Protein AF-A0A965UU44-F1 (afdb_monomer)

Radius of gyration: 15.65 Å; Cα contacts (8 Å, |Δi|>4): 275; chains: 1; bounding box: 37×33×37 Å

Secondary structure (DSSP, 8-state):
---SEE---S-HHHHHHHHHHHHHHHHTT----SEEEEEE--TT-SEEE-GGGTT-EEEEEE-SSS-THHHHTHHHHHHHHHHTTS-S-S-HHHHHHHHHHHHHHHHHHHHHHHS-GGGS-HHHHHHHHHHHHHH-SGGGS-HHHHHHHHHHHHHTT----HHHHHHHHHTT------

Solvent-accessible surface area (backbone atoms only — not comparable to full-atom values): 9580 Å² total; per-residue (Å²): 135,78,67,75,40,79,45,72,66,92,49,64,71,53,39,52,51,53,50,49,42,48,50,52,33,41,76,66,65,73,46,68,59,47,26,41,31,70,26,76,71,51,90,92,48,69,56,45,52,34,66,95,56,74,27,34,29,41,28,37,46,35,66,97,60,99,66,64,60,61,61,79,28,39,68,60,50,28,52,50,34,34,72,70,38,36,30,44,41,68,43,61,65,41,25,37,48,31,46,22,50,24,46,66,69,47,36,74,67,42,48,60,42,34,61,37,48,85,61,42,62,66,71,60,30,54,53,48,42,58,47,19,55,75,58,9,54,50,16,45,75,21,52,54,41,28,37,11,34,50,46,19,13,43,72,71,67,50,82,77,58,70,69,52,52,51,50,32,53,75,70,53,39,61,88,83,78,133

Sequence (178 aa):
MGVKYVDLPNKIETAEAIKQEVIDLEKKGYGIPERIQRGVRMRGAMAWVNRGSNYQTISLNHRKGGRWNQITELEKICNLQVKSGFWSSRNVVAHEHGHSLHARAIGVQGFVKYRYWANLPTDQANRIKALASKVSGYAKEDPLEFVAETFAGHLDGKRYSKEIYDAYDELQGPKLKF

Mean predicted aligned error: 5.26 Å

Foldseek 3Di:
DDQQEEADDPDPVLVVLLVVLQVLCVVLPVHGQNEEHADEADDPDQWAFDVVVLRRYIHGHDYPDDPRVVSVCLVVVLVVQVVVQQALHSRSRQLSSQLSQLCNQCDPVLCVCFVALVSDDPVLSVQLLVQLVVLGNQSNGTRSSLLSRVRRNVSVVDDGDPSSVVNNVVSVTDDDGD

Structure (mmCIF, N/CA/C/O backbone):
data_AF-A0A965UU44-F1
#
_entry.id   AF-A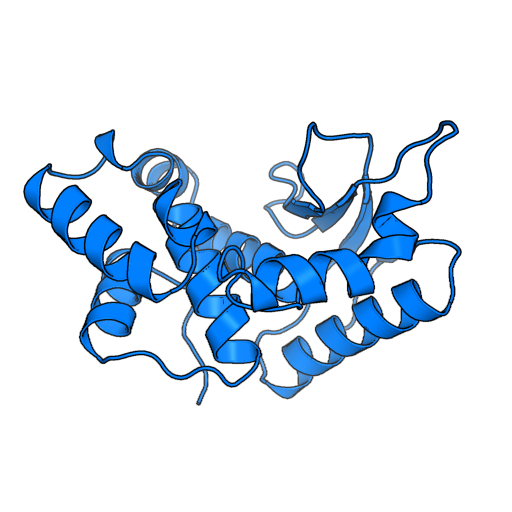0A965UU44-F1
#
loop_
_atom_site.group_PDB
_atom_site.id
_atom_site.type_symbol
_atom_site.label_atom_id
_atom_site.label_alt_id
_atom_site.label_comp_id
_atom_site.label_asym_id
_atom_site.label_entity_id
_atom_site.label_seq_id
_atom_site.pdbx_PDB_ins_code
_atom_site.Cartn_x
_atom_site.Cartn_y
_atom_site.Cartn_z
_atom_site.occupancy
_atom_site.B_iso_or_equiv
_atom_site.auth_seq_id
_atom_site.auth_comp_id
_atom_site.auth_asym_id
_atom_site.auth_atom_id
_atom_site.pdbx_PDB_model_num
ATOM 1 N N . MET A 1 1 ? -0.920 -18.858 -11.915 1.00 49.06 1 MET A N 1
ATOM 2 C CA . MET A 1 1 ? -0.902 -17.836 -12.986 1.00 49.06 1 MET A CA 1
ATOM 3 C C . MET A 1 1 ? 0.258 -16.909 -12.673 1.00 49.06 1 MET A C 1
ATOM 5 O O . MET A 1 1 ? 0.248 -16.344 -11.592 1.00 49.06 1 MET A O 1
ATOM 9 N N . GLY A 1 2 ? 1.272 -16.854 -13.542 1.00 61.75 2 GLY A N 1
ATOM 10 C CA . GLY A 1 2 ? 2.491 -16.054 -13.349 1.00 61.75 2 GLY A CA 1
ATOM 11 C C . GLY A 1 2 ? 2.320 -14.586 -13.765 1.00 61.75 2 GLY A C 1
ATOM 12 O O . GLY A 1 2 ? 1.303 -14.231 -14.368 1.00 61.75 2 GLY A O 1
ATOM 13 N N . VAL A 1 3 ? 3.321 -13.741 -13.484 1.00 66.25 3 VAL A N 1
ATOM 14 C CA . VAL A 1 3 ? 3.375 -12.373 -14.028 1.00 66.25 3 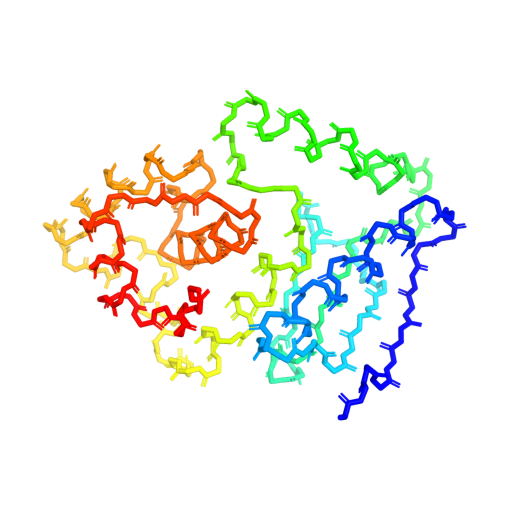VAL A CA 1
ATOM 15 C C . VAL A 1 3 ? 3.406 -12.465 -15.556 1.00 66.25 3 VAL A C 1
ATOM 17 O O . VAL A 1 3 ? 4.252 -13.158 -16.119 1.00 66.25 3 VAL A O 1
ATOM 20 N N . LYS A 1 4 ? 2.483 -11.782 -16.242 1.00 76.25 4 LYS A N 1
ATOM 21 C CA . LYS A 1 4 ? 2.357 -11.852 -17.709 1.00 76.25 4 LYS A CA 1
ATOM 22 C C . LYS A 1 4 ? 3.406 -11.002 -18.423 1.00 76.25 4 LYS A C 1
ATOM 24 O O . LYS A 1 4 ? 3.719 -11.263 -19.579 1.00 76.25 4 LYS A O 1
ATOM 29 N N . TYR A 1 5 ? 3.905 -9.953 -17.769 1.00 78.12 5 TYR A N 1
ATOM 30 C CA . TYR A 1 5 ? 4.919 -9.064 -18.328 1.00 78.12 5 TYR A CA 1
ATOM 31 C C . TYR A 1 5 ? 5.757 -8.409 -17.234 1.00 78.12 5 TYR A C 1
ATOM 33 O O . TYR A 1 5 ? 5.220 -7.866 -16.265 1.00 78.12 5 TYR A O 1
ATOM 41 N N . VAL A 1 6 ? 7.070 -8.422 -17.437 1.00 76.81 6 VAL A N 1
ATOM 42 C CA . VAL A 1 6 ? 8.059 -7.868 -16.519 1.00 76.81 6 VAL A CA 1
ATOM 43 C C . VAL A 1 6 ? 9.055 -7.041 -17.326 1.00 76.81 6 VAL A C 1
ATOM 45 O O . VAL A 1 6 ? 9.776 -7.574 -18.162 1.00 76.81 6 VAL A O 1
ATOM 48 N N . ASP A 1 7 ? 9.092 -5.739 -17.065 1.00 79.25 7 ASP A N 1
ATOM 49 C CA . ASP A 1 7 ? 10.103 -4.819 -17.586 1.00 79.25 7 ASP A CA 1
ATOM 50 C C . ASP A 1 7 ? 10.791 -4.126 -16.407 1.00 79.25 7 ASP A C 1
ATOM 52 O O . ASP A 1 7 ? 10.241 -3.199 -15.805 1.00 79.25 7 ASP A O 1
ATOM 56 N N . LEU A 1 8 ? 11.964 -4.646 -16.035 1.00 73.38 8 LEU A N 1
ATOM 57 C CA . LEU A 1 8 ? 12.700 -4.262 -14.829 1.00 73.38 8 LEU A CA 1
ATOM 58 C C . LEU A 1 8 ? 13.811 -3.243 -15.111 1.00 73.38 8 LEU A C 1
ATOM 60 O O . LEU A 1 8 ? 14.250 -3.067 -16.251 1.00 73.38 8 LEU A O 1
ATOM 64 N N . PRO A 1 9 ? 14.296 -2.559 -14.062 1.00 70.38 9 PRO A N 1
ATOM 65 C CA . PRO A 1 9 ? 15.518 -1.772 -14.132 1.00 70.38 9 PRO A CA 1
ATOM 66 C C . PRO A 1 9 ? 16.728 -2.608 -14.589 1.00 70.38 9 PRO A C 1
ATOM 68 O O . PRO A 1 9 ? 16.852 -3.772 -14.230 1.00 70.38 9 PRO A O 1
ATOM 71 N N . ASN A 1 10 ? 17.672 -1.991 -15.309 1.00 72.31 10 ASN A N 1
ATOM 72 C CA . ASN A 1 10 ? 18.872 -2.667 -15.829 1.00 72.31 10 ASN A CA 1
ATOM 73 C C . ASN A 1 10 ? 19.876 -3.095 -14.737 1.00 72.31 10 ASN A C 1
ATOM 75 O O . ASN A 1 10 ? 20.816 -3.829 -15.027 1.00 72.31 10 ASN A O 1
ATOM 79 N N . LYS A 1 11 ? 19.728 -2.599 -13.502 1.00 75.00 11 LYS A N 1
ATOM 80 C CA . LYS A 1 11 ? 20.609 -2.940 -12.381 1.00 75.00 11 LYS A CA 1
ATOM 81 C C . LYS A 1 11 ? 20.152 -4.259 -11.753 1.00 75.00 11 LYS A C 1
ATOM 83 O O . LYS A 1 11 ? 19.023 -4.340 -11.270 1.00 75.00 11 LYS A O 1
ATOM 88 N N . ILE A 1 12 ? 21.041 -5.251 -11.739 1.00 78.38 12 ILE A N 1
ATOM 89 C CA . ILE A 1 12 ? 20.741 -6.628 -11.320 1.00 78.38 12 ILE A CA 1
ATOM 90 C C . ILE A 1 12 ? 20.240 -6.681 -9.877 1.00 78.38 12 ILE A C 1
ATOM 92 O O . ILE A 1 12 ? 19.239 -7.336 -9.616 1.0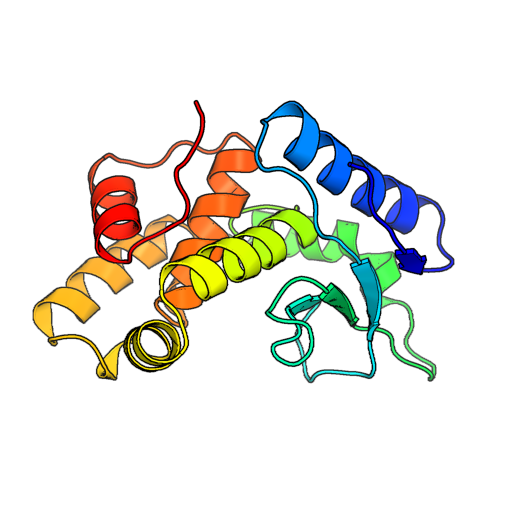0 78.38 12 ILE A O 1
ATOM 96 N N . GLU A 1 13 ? 20.869 -5.954 -8.954 1.00 77.88 13 GLU A N 1
ATOM 97 C CA . GLU A 1 13 ? 20.496 -5.998 -7.536 1.00 77.88 13 GLU A CA 1
ATOM 98 C C . GLU A 1 13 ? 19.063 -5.497 -7.325 1.00 77.88 13 GLU A C 1
ATOM 100 O O . GLU A 1 13 ? 18.268 -6.121 -6.631 1.00 77.88 13 GLU A O 1
ATOM 105 N N . THR A 1 14 ? 18.684 -4.413 -8.009 1.00 75.56 14 THR A N 1
ATOM 106 C CA . THR A 1 14 ? 17.311 -3.900 -7.966 1.00 75.56 14 THR A CA 1
ATOM 107 C C . THR A 1 14 ? 16.320 -4.883 -8.593 1.00 75.56 14 THR A C 1
ATOM 109 O O . THR A 1 14 ? 15.219 -5.059 -8.075 1.00 75.56 14 THR A O 1
ATOM 112 N N . ALA A 1 15 ? 16.685 -5.516 -9.711 1.00 80.19 15 ALA A N 1
ATOM 113 C CA . ALA A 1 15 ? 15.833 -6.503 -10.366 1.00 80.19 15 ALA A CA 1
ATOM 114 C C . ALA A 1 15 ? 15.598 -7.737 -9.475 1.00 80.19 15 ALA A C 1
ATOM 116 O O . ALA A 1 15 ? 14.463 -8.200 -9.369 1.00 80.19 15 ALA A O 1
ATOM 117 N N . GLU A 1 16 ? 16.637 -8.227 -8.792 1.00 83.50 16 GLU A N 1
ATOM 118 C CA . GLU A 1 16 ? 16.530 -9.330 -7.832 1.00 83.50 16 GLU A CA 1
ATOM 119 C C . GLU A 1 16 ? 15.717 -8.939 -6.591 1.00 83.50 16 GLU A C 1
ATOM 121 O O . GLU A 1 16 ? 14.878 -9.725 -6.157 1.00 83.50 16 GLU A O 1
ATOM 126 N N . ALA A 1 17 ? 15.868 -7.715 -6.071 1.00 82.88 17 ALA A N 1
ATOM 127 C CA . ALA A 1 17 ? 15.036 -7.222 -4.972 1.00 82.88 17 ALA A CA 1
ATOM 128 C C . ALA A 1 17 ? 13.541 -7.226 -5.346 1.00 82.88 17 ALA A C 1
ATOM 130 O O . ALA A 1 17 ? 12.725 -7.823 -4.648 1.00 82.88 17 ALA A O 1
ATOM 131 N N . ILE A 1 18 ? 13.188 -6.659 -6.506 1.00 85.38 18 ILE A N 1
ATOM 132 C CA . ILE A 1 18 ? 11.803 -6.646 -7.010 1.00 85.38 18 ILE A CA 1
ATOM 133 C C . ILE A 1 18 ? 11.269 -8.070 -7.204 1.00 85.38 18 ILE A C 1
ATOM 135 O O . ILE A 1 18 ? 10.132 -8.372 -6.843 1.00 85.38 18 ILE A O 1
ATOM 139 N N . LYS A 1 19 ? 12.085 -8.962 -7.770 1.00 87.62 19 LYS A N 1
ATOM 140 C CA . LYS A 1 19 ? 11.731 -10.373 -7.945 1.00 87.62 19 LYS A CA 1
ATOM 141 C C . LYS A 1 19 ? 11.460 -11.051 -6.603 1.00 87.62 19 LYS A C 1
ATOM 143 O O . LYS A 1 19 ? 10.483 -11.790 -6.499 1.00 87.62 19 LYS A O 1
ATOM 148 N N . GLN A 1 20 ? 12.273 -10.785 -5.583 1.00 88.75 20 GLN A N 1
ATOM 149 C CA . GLN A 1 20 ? 12.062 -11.340 -4.250 1.00 88.75 20 GLN A CA 1
ATOM 150 C C . GLN A 1 20 ? 10.751 -10.841 -3.629 1.00 88.75 20 GLN A C 1
ATOM 152 O O . GLN A 1 20 ? 10.001 -11.647 -3.086 1.00 88.75 20 GLN A O 1
ATOM 157 N N . GLU A 1 21 ? 10.413 -9.559 -3.788 1.00 90.19 21 GLU A N 1
ATOM 158 C CA . GLU A 1 21 ? 9.131 -9.017 -3.316 1.00 90.19 21 GLU A CA 1
ATOM 159 C C . GLU A 1 21 ? 7.923 -9.708 -3.976 1.00 90.19 21 GLU A C 1
ATOM 161 O O . GLU A 1 21 ? 6.936 -10.025 -3.307 1.00 90.19 21 GLU A O 1
ATOM 166 N N . VAL A 1 22 ? 8.003 -9.995 -5.281 1.00 90.88 22 VAL A N 1
ATOM 167 C CA . VAL A 1 22 ? 6.960 -10.742 -6.010 1.00 90.88 22 VAL A CA 1
ATOM 168 C C . VAL A 1 22 ? 6.850 -12.182 -5.507 1.00 90.88 22 VAL A C 1
ATOM 170 O O . VAL A 1 22 ? 5.741 -12.679 -5.301 1.00 90.88 22 VAL A O 1
ATOM 173 N N . ILE A 1 23 ? 7.983 -12.848 -5.275 1.00 91.00 23 ILE A N 1
ATOM 174 C CA . ILE A 1 23 ? 8.016 -14.203 -4.711 1.00 91.00 23 ILE A CA 1
ATOM 175 C C . ILE A 1 23 ? 7.385 -14.220 -3.315 1.00 91.00 23 ILE A C 1
ATOM 177 O O . ILE A 1 23 ? 6.633 -15.139 -2.992 1.00 91.00 23 ILE A O 1
ATOM 181 N N . ASP A 1 24 ? 7.659 -13.217 -2.485 1.00 91.31 24 ASP A N 1
ATOM 182 C CA . ASP A 1 24 ? 7.124 -13.143 -1.126 1.00 91.31 24 ASP A CA 1
ATOM 183 C C . ASP A 1 24 ? 5.605 -12.935 -1.117 1.00 91.31 24 ASP A C 1
ATOM 185 O O . ASP A 1 24 ? 4.905 -13.562 -0.316 1.00 91.31 24 ASP A O 1
ATOM 189 N N . LEU A 1 25 ? 5.085 -12.110 -2.032 1.00 92.50 25 LEU A N 1
ATOM 190 C CA . LEU A 1 25 ? 3.649 -11.955 -2.273 1.00 92.50 25 LEU A CA 1
ATOM 191 C C . LEU A 1 25 ? 2.991 -13.288 -2.655 1.00 92.50 25 LEU A C 1
ATOM 193 O O . LEU A 1 25 ? 1.978 -13.675 -2.061 1.00 92.50 25 LEU A O 1
ATOM 197 N N . GLU A 1 26 ? 3.587 -14.009 -3.608 1.00 92.50 26 GLU A N 1
ATOM 198 C CA . GLU A 1 26 ? 3.074 -15.297 -4.078 1.00 92.50 26 GLU A CA 1
ATOM 199 C C . GLU A 1 26 ? 3.096 -16.355 -2.972 1.00 92.50 26 GLU A C 1
ATOM 201 O O . GLU A 1 26 ? 2.069 -16.977 -2.697 1.00 92.50 26 GLU A O 1
ATOM 206 N N . LYS A 1 27 ? 4.234 -16.515 -2.285 1.00 92.00 27 LYS A N 1
ATOM 207 C CA . LYS A 1 27 ? 4.409 -17.488 -1.195 1.00 92.00 27 LYS A CA 1
ATOM 208 C C . LYS A 1 27 ? 3.436 -17.260 -0.046 1.00 92.00 27 LYS A C 1
ATOM 210 O O . LYS A 1 27 ? 2.931 -18.221 0.525 1.00 92.00 27 LYS A O 1
ATOM 215 N N . LYS A 1 28 ? 3.145 -15.998 0.281 1.00 92.00 28 LYS A N 1
ATOM 216 C CA . LYS A 1 28 ? 2.155 -15.633 1.308 1.00 92.00 28 LYS A CA 1
ATOM 217 C C . LYS A 1 28 ? 0.717 -15.689 0.784 1.00 92.00 28 LYS A C 1
ATOM 219 O O . LYS A 1 28 ? -0.228 -15.442 1.524 1.00 92.00 28 LYS A O 1
ATOM 224 N N . GLY A 1 29 ? 0.525 -16.050 -0.484 1.00 92.56 29 GLY A N 1
ATOM 225 C CA . GLY A 1 29 ? -0.770 -16.309 -1.095 1.00 92.56 29 GLY A CA 1
ATOM 226 C C . GLY A 1 29 ? -1.542 -15.054 -1.497 1.00 92.56 29 GLY A C 1
ATOM 227 O O . GLY A 1 29 ? -2.746 -15.150 -1.725 1.00 92.56 29 GLY A O 1
ATOM 228 N N . TYR A 1 30 ? -0.912 -13.886 -1.583 1.00 91.50 30 TYR A N 1
ATOM 229 C CA . TYR A 1 30 ? -1.581 -12.647 -2.009 1.00 91.50 30 TYR A CA 1
ATOM 230 C C . TYR A 1 30 ? -1.755 -12.544 -3.532 1.00 91.50 30 TYR A C 1
ATOM 232 O O . TYR A 1 30 ? -2.271 -11.547 -4.046 1.00 91.50 30 TYR A O 1
ATOM 240 N N . GLY A 1 31 ? -1.332 -13.585 -4.255 1.00 90.25 31 GLY A N 1
ATOM 241 C CA . GLY A 1 31 ? -1.161 -13.526 -5.696 1.00 90.25 31 GLY A CA 1
ATOM 242 C C . GLY A 1 31 ? -0.060 -12.537 -6.063 1.00 90.25 31 GLY A C 1
ATOM 243 O O . GLY A 1 31 ? 0.700 -12.083 -5.213 1.00 90.25 31 GLY A O 1
ATOM 244 N N . ILE A 1 32 ? 0.014 -12.203 -7.342 1.00 89.19 32 ILE A N 1
ATOM 245 C CA . ILE A 1 32 ? 1.042 -11.324 -7.896 1.00 89.19 32 ILE A CA 1
ATOM 246 C C . ILE A 1 32 ? 0.401 -10.327 -8.863 1.00 89.19 32 ILE A C 1
ATOM 248 O O . ILE A 1 32 ? -0.673 -10.614 -9.409 1.00 89.19 32 ILE A O 1
ATOM 252 N N . PRO A 1 33 ? 1.022 -9.158 -9.084 1.00 86.50 33 PRO A N 1
ATOM 253 C CA . PRO A 1 33 ? 0.585 -8.233 -10.122 1.00 86.50 33 PRO A CA 1
ATOM 254 C C . PRO A 1 33 ? 0.656 -8.896 -11.504 1.00 86.50 33 PRO A C 1
ATOM 256 O O . PRO A 1 33 ? 1.551 -9.695 -11.783 1.00 86.50 33 PRO A O 1
ATOM 259 N N . GLU A 1 34 ? -0.263 -8.540 -12.407 1.00 88.75 34 GLU A N 1
ATOM 260 C CA . GLU A 1 34 ? -0.228 -9.083 -13.773 1.00 88.75 34 GLU A CA 1
ATOM 261 C C . GLU A 1 34 ? 0.949 -8.527 -14.574 1.00 88.75 34 GLU A C 1
ATOM 263 O O . GLU A 1 34 ? 1.483 -9.206 -15.456 1.00 88.75 34 GLU A O 1
ATOM 268 N N . ARG A 1 35 ? 1.335 -7.280 -14.284 1.00 90.88 35 ARG A N 1
ATOM 269 C CA . ARG A 1 35 ? 2.384 -6.568 -15.001 1.00 90.88 35 ARG A CA 1
ATOM 270 C C . ARG A 1 35 ? 3.204 -5.692 -14.062 1.00 90.88 35 ARG A C 1
ATOM 272 O O . ARG A 1 35 ? 2.644 -4.885 -13.323 1.00 90.88 35 ARG A O 1
ATOM 279 N N . ILE A 1 36 ? 4.525 -5.797 -14.166 1.00 89.38 36 ILE A N 1
ATOM 280 C CA . ILE A 1 36 ? 5.474 -4.830 -13.605 1.00 89.38 36 ILE A CA 1
ATOM 281 C C . ILE A 1 36 ? 6.215 -4.202 -14.776 1.00 89.38 36 ILE A C 1
ATOM 283 O O . ILE A 1 36 ? 6.720 -4.912 -15.645 1.00 89.38 36 ILE A O 1
ATOM 287 N N . GLN A 1 37 ? 6.250 -2.876 -14.837 1.00 87.56 37 GLN A N 1
ATOM 288 C CA . GLN A 1 37 ? 6.870 -2.169 -15.954 1.00 87.56 37 GLN A CA 1
ATOM 289 C C . GLN A 1 37 ? 7.602 -0.909 -15.515 1.00 87.56 37 GLN A C 1
ATOM 291 O O . GLN A 1 37 ? 7.307 -0.336 -14.467 1.00 87.56 37 GLN A O 1
ATOM 296 N N . ARG A 1 38 ? 8.486 -0.404 -16.373 1.00 82.44 38 ARG A N 1
ATOM 297 C CA . ARG A 1 38 ? 9.045 0.942 -16.235 1.00 82.44 38 ARG A CA 1
ATOM 298 C C . ARG A 1 38 ? 8.000 1.983 -16.645 1.00 82.44 38 ARG A C 1
ATOM 300 O O . ARG A 1 38 ? 7.519 1.987 -17.775 1.00 82.44 38 ARG A O 1
ATOM 307 N N . GLY A 1 39 ? 7.653 2.885 -15.734 1.00 75.94 39 GLY A N 1
ATOM 308 C CA . GLY A 1 39 ? 6.727 3.989 -15.976 1.00 75.94 39 GLY A CA 1
ATOM 309 C C . GLY A 1 39 ? 7.432 5.309 -16.301 1.00 75.94 39 GLY A C 1
ATOM 310 O O . GLY A 1 39 ? 8.574 5.538 -15.910 1.00 75.94 39 GLY A O 1
ATOM 311 N N . VAL A 1 40 ? 6.736 6.218 -16.989 1.00 74.69 40 VAL A N 1
ATOM 312 C CA . VAL A 1 40 ? 7.210 7.596 -17.214 1.00 74.69 40 VAL A CA 1
ATOM 313 C C . VAL A 1 40 ? 7.125 8.388 -15.909 1.00 74.69 40 VAL A C 1
ATOM 315 O O . VAL A 1 40 ? 6.144 8.255 -15.188 1.00 74.69 40 VAL A O 1
ATOM 318 N N . ARG A 1 41 ? 8.138 9.215 -15.613 1.00 69.44 41 ARG A N 1
ATOM 319 C CA . ARG A 1 41 ? 8.286 9.942 -14.339 1.00 69.44 41 ARG A CA 1
ATOM 320 C C . ARG A 1 41 ? 6.968 10.455 -13.748 1.00 69.44 41 ARG A C 1
ATOM 322 O O . ARG A 1 41 ? 6.343 11.352 -14.311 1.00 69.44 41 ARG A O 1
ATOM 329 N N . MET A 1 42 ? 6.668 10.010 -12.528 1.00 67.94 42 MET A N 1
ATOM 330 C CA . MET A 1 42 ? 5.547 10.495 -11.725 1.00 67.94 42 MET A CA 1
ATOM 331 C C . MET A 1 42 ? 6.056 11.154 -10.437 1.00 67.94 42 MET A C 1
ATOM 333 O O . MET A 1 42 ? 6.272 10.500 -9.423 1.00 67.94 42 MET A O 1
ATOM 337 N N . ARG A 1 43 ? 6.281 12.476 -10.500 1.00 71.19 43 ARG A N 1
ATOM 338 C CA . ARG A 1 43 ? 6.745 13.329 -9.382 1.00 71.19 43 ARG A CA 1
ATOM 339 C C . ARG A 1 43 ? 7.782 12.620 -8.483 1.00 71.19 43 ARG A C 1
ATOM 341 O O . ARG A 1 43 ? 8.805 12.193 -9.018 1.00 71.19 43 ARG A O 1
ATOM 348 N N . GLY A 1 44 ? 7.566 12.581 -7.165 1.00 68.44 44 GLY A N 1
ATOM 349 C CA . GLY A 1 44 ? 8.448 11.967 -6.164 1.00 68.44 44 GLY A CA 1
ATOM 350 C C . GLY A 1 44 ? 8.071 10.536 -5.762 1.00 68.44 44 GLY A C 1
ATOM 351 O O . GLY A 1 44 ? 8.596 10.059 -4.766 1.00 68.44 44 GLY A O 1
ATOM 352 N N . ALA A 1 45 ? 7.169 9.869 -6.492 1.00 78.12 45 ALA A N 1
ATOM 353 C CA . ALA A 1 45 ? 6.763 8.495 -6.192 1.00 78.12 45 ALA A CA 1
ATOM 354 C C . ALA A 1 45 ? 7.817 7.488 -6.679 1.00 78.12 45 ALA A C 1
ATOM 356 O O . ALA A 1 45 ? 8.432 7.707 -7.725 1.00 78.12 45 ALA A O 1
ATOM 357 N N . MET A 1 46 ? 8.002 6.369 -5.975 1.00 80.75 46 MET A N 1
ATOM 358 C CA . MET A 1 46 ? 8.887 5.288 -6.440 1.00 80.75 46 MET A CA 1
ATOM 359 C C . MET A 1 46 ? 8.189 4.336 -7.407 1.00 80.75 46 MET A C 1
ATOM 361 O O . MET A 1 46 ? 8.807 3.847 -8.354 1.00 80.75 46 MET A O 1
ATOM 365 N N . ALA A 1 47 ? 6.899 4.108 -7.196 1.00 87.56 47 ALA A N 1
ATOM 366 C CA . ALA A 1 47 ? 6.048 3.313 -8.055 1.00 87.56 47 ALA A CA 1
ATOM 367 C C . ALA A 1 47 ? 4.603 3.831 -7.974 1.00 87.56 47 ALA A C 1
ATOM 369 O O . ALA A 1 47 ? 4.334 4.804 -7.270 1.00 87.56 47 ALA A O 1
ATOM 370 N N . TRP A 1 48 ? 3.720 3.273 -8.799 1.00 90.12 48 TRP A N 1
ATOM 371 C CA . TRP A 1 48 ? 2.275 3.485 -8.712 1.00 90.12 48 TRP A CA 1
ATOM 372 C C . TRP A 1 48 ? 1.513 2.357 -9.412 1.00 90.1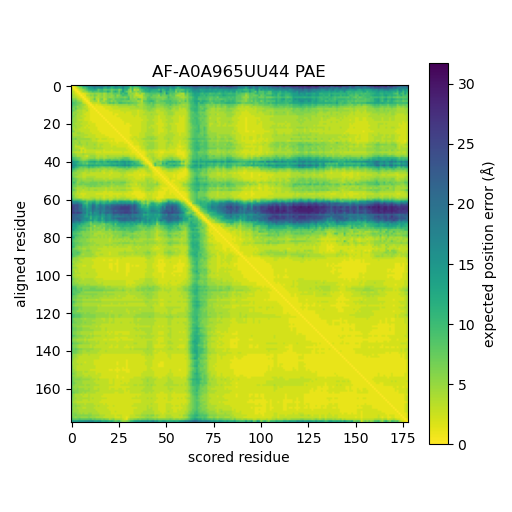2 48 TRP A C 1
ATOM 374 O O . TRP A 1 48 ? 1.981 1.781 -10.404 1.00 90.12 48 TRP A O 1
ATOM 384 N N . VAL A 1 49 ? 0.281 2.108 -8.977 1.00 92.12 49 VAL A N 1
ATOM 385 C CA . VAL A 1 49 ? -0.688 1.273 -9.704 1.00 92.12 49 VAL A CA 1
ATOM 386 C C . VAL A 1 49 ? -1.404 2.035 -10.824 1.00 92.12 49 VAL A C 1
ATOM 388 O O . VAL A 1 49 ? -1.836 3.179 -10.671 1.00 92.12 49 VAL A O 1
ATOM 391 N N . ASN A 1 50 ? -1.593 1.397 -11.984 1.00 88.56 50 ASN A N 1
ATOM 392 C CA . ASN A 1 50 ? -2.257 2.027 -13.131 1.00 88.56 50 ASN A CA 1
ATOM 393 C C . ASN A 1 50 ? -3.758 1.733 -13.169 1.00 88.56 50 ASN A C 1
ATOM 395 O O . ASN A 1 50 ? -4.184 0.631 -13.532 1.00 88.56 50 ASN A O 1
ATOM 399 N N . ARG A 1 51 ? -4.570 2.770 -12.945 1.00 85.94 51 ARG A N 1
ATOM 400 C CA . ARG A 1 51 ? -6.037 2.702 -13.056 1.00 85.94 51 ARG A CA 1
ATOM 401 C C . ARG A 1 51 ? -6.529 2.208 -14.423 1.00 85.94 51 ARG A C 1
ATOM 403 O O . ARG A 1 51 ? -7.458 1.413 -14.469 1.00 85.94 51 ARG A O 1
ATOM 410 N N . GLY A 1 52 ? -5.888 2.618 -15.523 1.00 85.06 52 GLY A N 1
ATOM 411 C CA . GLY A 1 52 ? -6.264 2.198 -16.885 1.00 85.06 52 GLY A CA 1
ATOM 412 C C . GLY A 1 52 ? -6.111 0.695 -17.152 1.00 85.06 52 GLY A C 1
ATOM 413 O O . GLY A 1 52 ? -6.714 0.173 -18.079 1.00 85.06 52 GLY A O 1
ATOM 414 N N . SER A 1 53 ? -5.351 -0.009 -16.308 1.00 83.25 53 SER A N 1
ATOM 415 C CA . SER A 1 53 ? -5.202 -1.470 -16.337 1.00 83.25 53 SER A CA 1
ATOM 416 C C . SER A 1 53 ? -6.074 -2.178 -15.294 1.00 83.25 53 SER A C 1
ATOM 418 O O . SER A 1 53 ? -5.718 -3.255 -14.829 1.00 83.25 53 SER A O 1
ATOM 420 N N . ASN A 1 54 ? -7.147 -1.529 -14.829 1.00 86.38 54 ASN A N 1
ATOM 421 C CA . ASN A 1 54 ? -7.923 -1.975 -13.669 1.00 86.38 54 ASN A CA 1
ATOM 422 C C . ASN A 1 54 ? -7.031 -2.270 -12.443 1.00 86.38 54 ASN A C 1
ATOM 424 O O . ASN A 1 54 ? -7.201 -3.269 -11.746 1.00 86.38 54 ASN A O 1
ATOM 428 N N . TYR A 1 55 ? -6.033 -1.406 -12.221 1.00 89.69 55 TYR A N 1
ATOM 429 C CA . TYR A 1 55 ? -5.052 -1.498 -11.134 1.00 89.69 55 TYR A CA 1
ATOM 430 C C . TYR A 1 55 ? -4.140 -2.738 -11.168 1.00 89.69 55 TYR A C 1
ATOM 432 O O . TYR A 1 55 ? -3.452 -3.009 -10.192 1.00 89.69 55 TYR A O 1
ATOM 440 N N . GLN A 1 56 ? -4.076 -3.485 -12.274 1.00 87.88 56 GLN A N 1
ATOM 441 C CA . GLN A 1 56 ? -3.279 -4.720 -12.361 1.00 87.88 56 GLN A CA 1
ATOM 442 C C . GLN A 1 56 ? -1.814 -4.507 -12.775 1.00 87.88 56 GLN A C 1
ATOM 444 O O . GLN A 1 56 ? -1.012 -5.441 -12.716 1.00 87.88 56 GLN A O 1
ATOM 449 N N . THR A 1 57 ? -1.465 -3.297 -13.220 1.00 90.75 57 THR A N 1
ATOM 450 C CA . THR A 1 57 ? -0.098 -2.934 -13.613 1.00 90.75 57 THR A CA 1
ATOM 451 C C . THR A 1 57 ? 0.547 -2.033 -12.572 1.00 90.75 57 THR A C 1
ATOM 453 O O . THR A 1 57 ? 0.064 -0.919 -12.350 1.00 90.75 57 THR A O 1
ATOM 456 N N . ILE A 1 58 ? 1.683 -2.471 -12.032 1.00 92.19 58 ILE A N 1
ATOM 457 C CA . ILE A 1 58 ? 2.581 -1.649 -11.218 1.00 92.19 58 ILE A CA 1
ATOM 458 C C . ILE A 1 58 ? 3.617 -1.009 -12.147 1.00 92.19 58 ILE A C 1
ATOM 460 O O . ILE A 1 58 ? 4.345 -1.695 -12.868 1.00 92.19 58 ILE A O 1
ATOM 464 N N . SER A 1 59 ? 3.668 0.319 -12.148 1.00 89.38 59 SER A N 1
ATOM 465 C CA . SER A 1 59 ? 4.688 1.094 -12.848 1.00 89.38 59 SER A CA 1
ATOM 466 C C . SER A 1 59 ? 5.764 1.525 -11.863 1.00 89.38 59 SER A C 1
ATOM 468 O O . SER A 1 59 ? 5.482 2.253 -10.921 1.00 89.38 59 SER A O 1
ATOM 470 N N . LEU A 1 60 ? 7.005 1.132 -12.116 1.00 86.19 60 LEU A N 1
ATOM 471 C CA . LEU A 1 60 ? 8.181 1.590 -11.385 1.00 86.19 60 LEU A CA 1
ATOM 472 C C . LEU A 1 60 ? 8.671 2.894 -12.012 1.00 86.19 60 LEU A C 1
ATOM 474 O O . LEU A 1 60 ? 8.873 2.958 -13.228 1.00 86.19 60 LEU A O 1
ATOM 478 N N . ASN A 1 61 ? 8.852 3.944 -11.215 1.00 78.69 61 ASN A N 1
ATOM 479 C CA . ASN A 1 61 ? 9.212 5.263 -11.726 1.00 78.69 61 ASN A CA 1
ATOM 480 C C . ASN A 1 61 ? 10.573 5.237 -12.428 1.00 78.69 61 ASN A C 1
ATOM 482 O O . ASN A 1 61 ? 11.605 5.144 -11.776 1.00 78.69 61 ASN A O 1
ATOM 486 N N . HIS A 1 62 ? 10.581 5.373 -13.756 1.00 66.25 62 HIS A N 1
ATOM 487 C CA . HIS A 1 62 ? 11.780 5.310 -14.579 1.00 66.25 62 HIS A CA 1
ATOM 488 C C . HIS A 1 62 ? 12.075 6.663 -15.244 1.00 66.25 62 HIS A C 1
ATOM 490 O O . HIS A 1 62 ? 11.313 7.181 -16.068 1.00 66.25 62 HIS A O 1
ATOM 496 N N . ARG A 1 63 ? 13.238 7.253 -14.934 1.00 57.38 63 ARG A N 1
ATOM 497 C CA . ARG A 1 63 ? 13.692 8.489 -15.584 1.00 57.38 63 ARG A CA 1
ATOM 498 C C . ARG A 1 63 ? 14.432 8.152 -16.883 1.00 57.38 63 ARG A C 1
ATOM 500 O O . ARG A 1 63 ? 15.556 7.672 -16.841 1.00 57.38 63 ARG A O 1
ATOM 507 N N . LYS A 1 64 ? 13.885 8.522 -18.046 1.00 49.06 64 LYS A N 1
ATOM 508 C CA . LYS A 1 64 ? 14.596 8.476 -19.348 1.00 49.06 64 LYS A CA 1
ATOM 509 C C . LYS A 1 64 ? 15.773 9.477 -19.479 1.00 49.06 64 LYS A C 1
ATOM 511 O O . LYS A 1 64 ? 16.263 9.692 -20.576 1.00 49.06 64 LYS A O 1
ATOM 516 N N . GLY A 1 65 ? 16.247 10.102 -18.393 1.00 40.94 65 GLY A N 1
ATOM 517 C CA . GLY A 1 65 ? 17.302 11.122 -18.459 1.00 40.94 65 GLY A CA 1
ATOM 518 C C . GLY A 1 65 ? 18.148 11.254 -17.191 1.00 40.94 65 GLY A C 1
ATOM 519 O O . GLY A 1 65 ? 17.634 11.600 -16.132 1.00 40.94 65 GLY A O 1
ATOM 520 N N . GLY A 1 66 ? 19.455 11.019 -17.323 1.00 41.56 66 GLY A N 1
ATOM 521 C CA . GLY A 1 66 ? 20.571 11.604 -16.558 1.00 41.56 66 GLY A CA 1
ATOM 522 C C . GLY A 1 66 ? 20.702 11.410 -15.038 1.00 41.56 66 GLY A C 1
ATOM 523 O O . GLY A 1 66 ? 21.810 11.538 -14.538 1.00 41.56 66 GLY A O 1
ATOM 524 N N . ARG A 1 67 ? 19.647 11.122 -14.264 1.00 45.19 67 ARG A N 1
ATOM 525 C CA . ARG A 1 67 ? 19.769 10.870 -12.805 1.00 45.19 67 ARG A CA 1
ATOM 526 C C . ARG A 1 67 ? 19.095 9.564 -12.413 1.00 45.19 67 ARG A C 1
ATOM 528 O O . ARG A 1 67 ? 18.104 9.551 -11.693 1.00 45.19 67 ARG A O 1
AT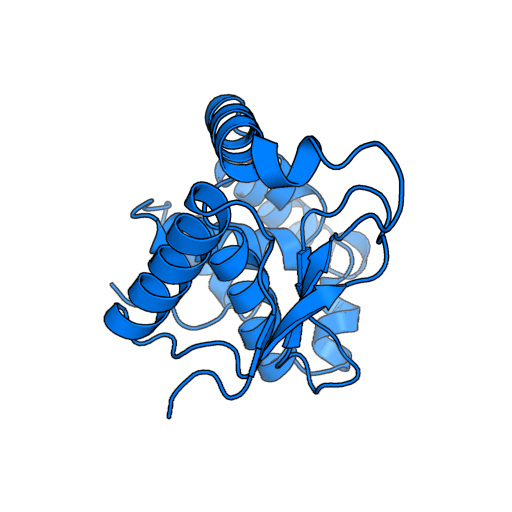OM 535 N N . TRP A 1 68 ? 19.641 8.481 -12.949 1.00 45.22 68 TRP A N 1
ATOM 536 C CA . TRP A 1 68 ? 19.201 7.103 -12.733 1.00 45.22 68 TRP A CA 1
ATOM 537 C C . TRP A 1 68 ? 19.588 6.543 -11.350 1.00 45.22 68 TRP A C 1
ATOM 539 O O . TRP A 1 68 ? 19.204 5.427 -11.011 1.00 45.22 68 TRP A O 1
ATOM 549 N N . ASN A 1 69 ? 20.279 7.336 -10.523 1.00 49.16 69 ASN A N 1
ATOM 550 C CA . ASN A 1 69 ? 20.756 6.885 -9.219 1.00 49.16 69 ASN A CA 1
ATOM 551 C C . ASN A 1 69 ? 19.619 6.533 -8.238 1.00 49.16 69 ASN A C 1
ATOM 553 O O . ASN A 1 69 ? 19.835 5.699 -7.376 1.00 49.16 69 ASN A O 1
ATOM 557 N N . GLN A 1 70 ? 18.393 7.047 -8.405 1.00 49.47 70 GLN A N 1
ATOM 558 C CA . GLN A 1 70 ? 17.297 6.856 -7.436 1.00 49.47 70 GLN A CA 1
ATOM 559 C C . GLN A 1 70 ? 16.701 5.436 -7.395 1.00 49.47 70 GLN A C 1
ATOM 561 O O . GLN A 1 70 ? 16.411 4.937 -6.315 1.00 49.47 70 GLN A O 1
ATOM 566 N N . ILE A 1 71 ? 16.552 4.742 -8.534 1.00 49.47 71 ILE A N 1
ATOM 567 C CA . ILE A 1 71 ? 16.140 3.322 -8.524 1.00 49.47 71 ILE A CA 1
ATOM 568 C C . ILE A 1 71 ? 17.319 2.426 -8.129 1.00 49.47 71 ILE A C 1
ATOM 570 O O . ILE A 1 71 ? 17.148 1.432 -7.433 1.00 49.47 71 ILE A O 1
ATOM 574 N N . THR A 1 72 ? 18.547 2.776 -8.519 1.00 48.53 72 THR A N 1
ATOM 575 C CA . THR A 1 72 ? 19.729 2.032 -8.053 1.00 48.53 72 THR A CA 1
ATOM 576 C C . THR A 1 72 ? 20.010 2.235 -6.565 1.00 48.53 72 THR A C 1
ATOM 578 O O . THR A 1 72 ? 20.711 1.426 -5.956 1.00 48.53 72 THR A O 1
ATOM 581 N N . GLU A 1 73 ? 19.462 3.310 -6.002 1.00 57.53 73 GLU A N 1
ATOM 582 C CA . GLU A 1 73 ? 19.354 3.603 -4.583 1.00 57.53 73 GLU A CA 1
ATOM 583 C C . GLU A 1 73 ? 18.055 3.060 -3.989 1.00 57.53 73 GLU A C 1
ATOM 585 O O . GLU A 1 73 ? 17.872 3.290 -2.809 1.00 57.53 73 GLU A O 1
ATOM 590 N N . LEU A 1 74 ? 17.182 2.339 -4.713 1.00 65.69 74 LEU A N 1
ATOM 591 C CA . LEU A 1 74 ? 15.915 1.818 -4.173 1.00 65.69 74 LEU A CA 1
ATOM 592 C C . LEU A 1 74 ? 16.161 1.134 -2.831 1.00 65.69 74 LEU A C 1
ATOM 594 O O . LEU A 1 74 ? 15.596 1.547 -1.835 1.00 65.69 74 LEU A O 1
ATOM 598 N N . GLU A 1 75 ? 17.110 0.204 -2.762 1.00 66.62 75 GLU A N 1
ATOM 599 C CA . GLU A 1 75 ? 17.460 -0.455 -1.501 1.00 66.62 75 GLU A CA 1
ATOM 600 C C . GLU A 1 75 ? 17.971 0.528 -0.437 1.00 66.62 75 GLU A C 1
ATOM 602 O O . GLU A 1 75 ? 17.573 0.449 0.722 1.00 66.62 75 GLU A O 1
ATOM 607 N N . LYS A 1 76 ? 18.831 1.485 -0.811 1.00 70.00 76 LYS A N 1
ATOM 608 C CA . LYS A 1 76 ? 19.381 2.490 0.115 1.00 70.00 76 LYS A CA 1
ATOM 609 C C . LYS A 1 76 ? 18.296 3.441 0.629 1.00 70.00 76 LYS A C 1
ATOM 611 O O . LYS A 1 76 ? 18.238 3.691 1.826 1.00 70.00 76 LYS A O 1
ATOM 616 N N . ILE A 1 77 ? 17.430 3.939 -0.245 1.00 73.88 77 ILE A N 1
ATOM 617 C CA . ILE A 1 77 ? 16.301 4.818 0.052 1.00 73.88 77 ILE A CA 1
ATOM 618 C C . ILE A 1 77 ? 15.279 4.052 0.878 1.00 73.88 77 ILE A C 1
ATOM 620 O O . ILE A 1 77 ? 14.927 4.537 1.941 1.00 73.88 77 ILE A O 1
ATOM 624 N N . CYS A 1 78 ? 14.876 2.845 0.477 1.00 77.06 78 CYS A N 1
ATOM 625 C CA . CYS A 1 78 ? 13.988 1.984 1.258 1.00 77.06 78 CYS A CA 1
ATOM 626 C C . CYS A 1 78 ? 14.542 1.774 2.671 1.00 77.06 78 CYS A C 1
ATOM 628 O O . CYS A 1 78 ? 13.838 2.010 3.648 1.00 77.06 78 CYS A O 1
ATOM 630 N N . ASN A 1 79 ? 15.823 1.408 2.800 1.00 79.62 79 ASN A N 1
ATOM 631 C CA . ASN A 1 79 ? 16.471 1.245 4.102 1.00 79.62 79 ASN A CA 1
ATOM 632 C C . ASN A 1 79 ? 16.447 2.548 4.920 1.00 79.62 79 ASN A C 1
ATOM 634 O O . ASN A 1 79 ? 16.139 2.514 6.109 1.00 79.62 79 ASN A O 1
ATOM 638 N N . LEU A 1 80 ? 16.752 3.695 4.307 1.00 81.62 80 LEU A N 1
ATOM 639 C CA . LEU A 1 80 ? 16.743 4.997 4.981 1.00 81.62 80 LEU A CA 1
ATOM 640 C C . LEU A 1 80 ? 15.332 5.431 5.399 1.00 81.62 80 LEU A C 1
ATOM 642 O O . LEU A 1 80 ? 15.167 5.911 6.517 1.00 81.62 80 LEU A O 1
ATOM 646 N N . GLN A 1 81 ? 14.328 5.240 4.542 1.00 84.06 81 GLN A N 1
ATOM 647 C CA . GLN A 1 81 ? 12.933 5.606 4.802 1.00 84.06 81 GLN A CA 1
ATOM 648 C C . GLN A 1 81 ? 12.295 4.702 5.860 1.00 84.06 81 GLN A C 1
ATOM 650 O O . GLN A 1 81 ? 11.541 5.173 6.706 1.00 84.06 81 GLN A O 1
ATOM 655 N N . VAL A 1 82 ? 12.628 3.410 5.872 1.00 85.38 82 VAL A N 1
ATOM 656 C CA . VAL A 1 82 ? 12.196 2.510 6.950 1.00 85.38 82 VAL A CA 1
ATOM 657 C C . VAL A 1 82 ? 12.900 2.859 8.257 1.00 85.38 82 VAL A C 1
ATOM 659 O O . VAL A 1 82 ? 12.253 2.934 9.299 1.00 85.38 82 VAL A O 1
ATOM 662 N N . LYS A 1 83 ? 14.210 3.138 8.218 1.00 87.75 83 LYS A N 1
ATOM 663 C CA . LYS A 1 83 ? 14.982 3.534 9.407 1.00 87.75 83 LYS A CA 1
ATOM 664 C C . LYS A 1 83 ? 14.510 4.865 9.998 1.00 87.75 83 LYS A C 1
ATOM 666 O O . LYS A 1 83 ? 14.537 5.018 11.214 1.00 87.75 83 LYS A O 1
ATOM 671 N N . SER A 1 84 ? 14.075 5.815 9.169 1.00 87.19 84 SER A N 1
ATOM 672 C CA . SER A 1 84 ? 13.490 7.081 9.631 1.00 87.19 84 SER A CA 1
ATOM 673 C C . SER A 1 84 ? 12.056 6.928 10.152 1.00 87.19 84 SER A C 1
ATOM 675 O O . SER A 1 84 ? 11.502 7.880 10.697 1.00 87.19 84 SER A O 1
ATOM 677 N N . GLY A 1 85 ? 11.441 5.753 9.975 1.00 87.69 85 GLY A N 1
ATOM 678 C CA . GLY A 1 85 ? 10.033 5.509 10.276 1.00 87.69 85 GLY A CA 1
ATOM 679 C C . GLY A 1 85 ? 9.075 6.137 9.265 1.00 87.69 85 GLY A C 1
ATOM 680 O O . GLY A 1 85 ? 7.865 6.092 9.478 1.00 87.69 85 GLY A O 1
ATOM 681 N N . PHE A 1 86 ? 9.574 6.720 8.169 1.00 90.88 86 PHE A N 1
ATOM 682 C CA . PHE A 1 86 ? 8.724 7.278 7.124 1.00 90.88 86 PHE A CA 1
ATOM 683 C C . PHE A 1 86 ? 7.987 6.183 6.354 1.00 90.88 86 PHE A C 1
ATOM 685 O O . PHE A 1 86 ? 6.796 6.339 6.114 1.00 90.88 86 PHE A O 1
ATOM 692 N N . TRP A 1 87 ? 8.643 5.060 6.048 1.00 90.75 87 TRP A N 1
ATOM 693 C CA . TRP A 1 87 ? 8.006 3.884 5.449 1.00 90.75 87 TRP A CA 1
ATOM 694 C C . TRP A 1 87 ? 7.875 2.725 6.430 1.00 90.75 87 TRP A C 1
ATOM 696 O O . TRP A 1 87 ? 8.714 2.487 7.300 1.00 90.75 87 TRP A O 1
ATOM 706 N N . SER A 1 88 ? 6.799 1.972 6.259 1.00 92.00 88 SER A N 1
ATOM 707 C CA . SER A 1 88 ? 6.483 0.775 7.026 1.00 92.00 88 SER A CA 1
ATOM 708 C C . SER A 1 88 ? 7.330 -0.426 6.603 1.00 92.00 88 SER A C 1
ATOM 710 O O . SER A 1 88 ? 7.638 -1.260 7.449 1.00 92.00 88 SER A O 1
ATOM 712 N N . SER A 1 89 ? 7.739 -0.518 5.340 1.00 90.94 89 SER A N 1
ATOM 713 C CA . SER A 1 89 ? 8.514 -1.640 4.812 1.00 90.94 89 SER A CA 1
ATOM 714 C C . SER A 1 89 ? 9.437 -1.195 3.686 1.00 90.94 89 SER A C 1
ATOM 716 O O . SER A 1 89 ? 9.331 -0.081 3.171 1.00 90.94 89 SER A O 1
ATOM 718 N N . ARG A 1 90 ? 10.349 -2.085 3.296 1.00 87.69 90 ARG A N 1
ATOM 719 C CA . ARG A 1 90 ? 11.217 -1.871 2.130 1.00 87.69 90 ARG A CA 1
ATOM 720 C C . ARG A 1 90 ? 10.572 -2.324 0.819 1.00 87.69 90 ARG A C 1
ATOM 722 O O . ARG A 1 90 ? 11.148 -2.067 -0.234 1.00 87.69 90 ARG A O 1
ATOM 729 N N . ASN A 1 91 ? 9.410 -2.974 0.900 1.00 88.81 91 ASN A N 1
ATOM 730 C CA . ASN A 1 91 ? 8.800 -3.709 -0.199 1.00 88.81 91 ASN A CA 1
ATOM 731 C C . ASN A 1 91 ? 7.844 -2.799 -0.978 1.00 88.81 91 ASN A C 1
ATOM 733 O O . ASN A 1 91 ? 6.642 -2.739 -0.698 1.00 88.81 91 ASN A O 1
ATOM 737 N N . VAL A 1 92 ? 8.387 -2.069 -1.951 1.00 89.81 92 VAL A N 1
ATOM 738 C CA . VAL A 1 92 ? 7.621 -1.119 -2.773 1.00 89.81 92 VAL A CA 1
ATOM 739 C C . VAL A 1 92 ? 6.562 -1.838 -3.610 1.00 89.81 92 VAL A C 1
ATOM 741 O O . VAL A 1 92 ? 5.435 -1.367 -3.714 1.00 89.81 92 VAL A O 1
ATOM 744 N N . VAL A 1 93 ? 6.869 -3.010 -4.163 1.00 91.19 93 VAL A N 1
ATOM 745 C CA . VAL A 1 93 ? 5.903 -3.823 -4.912 1.00 91.19 93 VAL A CA 1
ATOM 746 C C . VAL A 1 93 ? 4.780 -4.299 -4.002 1.00 91.19 93 VAL A C 1
ATOM 748 O O . VAL A 1 93 ? 3.630 -4.298 -4.429 1.00 91.19 93 VAL A O 1
ATOM 751 N N . ALA A 1 94 ? 5.071 -4.671 -2.752 1.00 93.69 94 ALA A N 1
ATOM 752 C CA . ALA A 1 94 ? 4.031 -5.067 -1.803 1.00 93.69 94 ALA A CA 1
ATOM 753 C C . ALA A 1 94 ? 3.111 -3.892 -1.444 1.00 93.69 94 ALA A C 1
ATOM 755 O O . ALA A 1 94 ? 1.896 -4.074 -1.410 1.00 93.69 94 ALA A O 1
ATOM 756 N N . HIS A 1 95 ? 3.672 -2.698 -1.236 1.00 95.56 95 HIS A N 1
ATOM 757 C CA . HIS A 1 95 ? 2.906 -1.467 -1.030 1.00 95.56 95 HIS A CA 1
ATOM 758 C C . HIS A 1 95 ? 1.958 -1.197 -2.209 1.00 95.56 95 HIS A C 1
ATOM 760 O O . HIS A 1 95 ? 0.743 -1.095 -2.031 1.00 95.56 95 HIS A O 1
ATOM 766 N N . GLU A 1 96 ? 2.483 -1.190 -3.435 1.00 95.25 96 GLU A N 1
ATOM 767 C CA . GLU A 1 96 ? 1.668 -0.973 -4.634 1.00 95.25 96 GLU A CA 1
ATOM 768 C C . GLU A 1 96 ? 0.654 -2.098 -4.871 1.00 95.25 96 GLU A C 1
ATOM 770 O O . GLU A 1 96 ? -0.477 -1.857 -5.293 1.00 95.25 96 GLU A O 1
ATOM 775 N N . HIS A 1 97 ? 1.007 -3.346 -4.569 1.00 95.31 97 HIS A N 1
ATOM 776 C CA . HIS A 1 97 ? 0.061 -4.458 -4.649 1.00 95.31 97 HIS A CA 1
ATOM 777 C C . HIS A 1 97 ? -1.056 -4.322 -3.608 1.00 95.31 97 HIS A C 1
ATOM 779 O O . HIS A 1 97 ? -2.206 -4.645 -3.903 1.00 95.31 97 HIS A O 1
ATOM 785 N N . GLY A 1 98 ? -0.759 -3.760 -2.433 1.00 96.62 98 GLY A N 1
ATOM 786 C CA . GLY A 1 98 ? -1.755 -3.344 -1.446 1.00 96.62 98 GLY A CA 1
ATOM 787 C C . GLY A 1 98 ? -2.757 -2.347 -2.036 1.00 96.62 98 GLY A C 1
ATOM 788 O O . GLY A 1 98 ? -3.963 -2.594 -1.978 1.00 96.62 98 GLY A O 1
ATOM 789 N N . HIS A 1 99 ? -2.275 -1.288 -2.700 1.00 96.56 99 HIS A N 1
ATOM 790 C CA . HIS A 1 99 ? -3.128 -0.349 -3.448 1.00 96.56 99 HIS A CA 1
ATOM 791 C C . HIS A 1 99 ? -3.951 -1.042 -4.539 1.00 96.56 99 HIS A C 1
ATOM 793 O O . HIS A 1 99 ? -5.138 -0.752 -4.692 1.00 96.56 99 HIS A O 1
ATOM 799 N N . SER A 1 100 ? -3.354 -1.977 -5.285 1.00 95.56 100 SER A N 1
ATOM 800 C CA . SER A 1 100 ? -4.036 -2.737 -6.342 1.00 95.56 100 SER A CA 1
ATOM 801 C C . SER A 1 100 ? -5.225 -3.529 -5.802 1.00 95.56 100 SER A C 1
ATOM 803 O O . SER A 1 100 ? -6.350 -3.403 -6.297 1.00 95.56 100 SER A O 1
ATOM 805 N N . LEU A 1 101 ? -4.983 -4.339 -4.769 1.00 95.56 101 LEU A N 1
ATOM 806 C CA . LEU A 1 101 ? -6.005 -5.166 -4.139 1.00 95.56 101 LEU A CA 1
ATOM 807 C C . LEU A 1 101 ? -7.098 -4.296 -3.512 1.00 95.56 101 LEU A C 1
ATOM 809 O O . LEU A 1 101 ? -8.282 -4.575 -3.705 1.00 95.56 101 LEU A O 1
ATOM 813 N N . HIS A 1 102 ? -6.706 -3.219 -2.828 1.00 96.88 102 HIS A N 1
ATOM 814 C CA . HIS A 1 102 ? -7.633 -2.302 -2.180 1.00 96.88 102 HIS A CA 1
ATOM 815 C C . HIS A 1 102 ? -8.540 -1.611 -3.203 1.00 96.88 102 HIS A C 1
ATOM 817 O O . HIS A 1 102 ? -9.761 -1.704 -3.103 1.00 96.88 102 HIS A O 1
ATOM 823 N N . ALA A 1 103 ? -7.966 -1.006 -4.248 1.00 94.75 103 ALA A N 1
ATOM 824 C CA . ALA A 1 103 ? -8.718 -0.311 -5.290 1.00 94.75 103 ALA A CA 1
ATOM 825 C C . ALA A 1 103 ? -9.717 -1.229 -6.014 1.00 94.75 103 ALA A C 1
ATOM 827 O O . ALA A 1 103 ? -10.822 -0.802 -6.358 1.00 94.75 103 ALA A O 1
ATOM 828 N N . ARG A 1 104 ? -9.354 -2.502 -6.218 1.00 91.56 104 ARG A N 1
ATOM 829 C CA . ARG A 1 104 ? -10.244 -3.512 -6.810 1.00 91.56 104 ARG A CA 1
ATOM 830 C C . ARG A 1 104 ? -11.384 -3.919 -5.878 1.00 91.56 104 ARG A C 1
ATOM 832 O O . ARG A 1 104 ? -12.462 -4.222 -6.378 1.00 91.56 104 ARG A O 1
ATOM 839 N N . ALA A 1 105 ? -11.159 -3.928 -4.566 1.00 93.50 105 ALA A N 1
ATOM 840 C CA . ALA A 1 105 ? -12.182 -4.259 -3.578 1.00 93.50 105 ALA A CA 1
ATOM 841 C C . ALA A 1 105 ? -13.200 -3.121 -3.397 1.00 93.50 105 ALA A C 1
ATOM 843 O O . ALA A 1 105 ? -14.403 -3.361 -3.399 1.00 93.50 105 ALA A O 1
ATOM 844 N N . ILE A 1 106 ? -12.725 -1.878 -3.293 1.00 94.62 106 ILE A N 1
ATOM 845 C CA . ILE A 1 106 ? -13.562 -0.711 -2.959 1.00 94.62 106 ILE A CA 1
ATOM 846 C C . ILE A 1 106 ? -14.185 -0.024 -4.186 1.00 94.62 106 ILE A C 1
ATOM 848 O O . ILE A 1 106 ? -15.082 0.816 -4.056 1.00 94.62 106 ILE A O 1
ATOM 852 N N . GLY A 1 107 ? -13.679 -0.327 -5.384 1.00 92.44 107 GLY A N 1
ATOM 853 C CA . GLY A 1 107 ? -14.104 0.290 -6.635 1.00 92.44 107 GLY A CA 1
ATOM 854 C C . GLY A 1 107 ? -13.870 1.807 -6.696 1.00 92.44 107 GLY A C 1
ATOM 855 O O . GLY A 1 107 ? -13.219 2.422 -5.854 1.00 92.44 107 GLY A O 1
ATOM 856 N N . VAL A 1 108 ? -14.421 2.453 -7.727 1.00 89.44 108 VAL A N 1
ATOM 857 C CA . VAL A 1 108 ? -14.197 3.892 -7.969 1.00 89.44 108 VAL A CA 1
ATOM 858 C C . VAL A 1 108 ? -14.765 4.764 -6.846 1.00 89.44 108 VAL A C 1
ATOM 860 O O . VAL A 1 108 ? -14.124 5.735 -6.449 1.00 89.44 108 VAL A O 1
ATOM 863 N N . GLN A 1 109 ? -15.949 4.428 -6.328 1.00 91.44 109 GLN A N 1
ATOM 864 C CA . GLN A 1 109 ? -16.596 5.210 -5.271 1.00 91.44 109 GLN A CA 1
ATOM 865 C C . GLN A 1 109 ? -15.811 5.142 -3.961 1.00 91.44 109 GLN A C 1
ATOM 867 O O . GLN A 1 109 ? -15.552 6.178 -3.349 1.00 91.44 109 GLN A O 1
ATOM 872 N N . GLY A 1 110 ? -15.367 3.947 -3.563 1.00 93.38 110 GLY A N 1
ATOM 873 C CA . GLY A 1 110 ? -14.521 3.792 -2.388 1.00 93.38 110 GLY A CA 1
ATOM 874 C C . GLY A 1 110 ? -13.170 4.480 -2.558 1.00 93.38 110 GLY A C 1
ATOM 875 O O . GLY A 1 110 ? -12.715 5.154 -1.640 1.00 93.38 110 GLY A O 1
ATOM 876 N N . PHE A 1 111 ? -12.577 4.428 -3.755 1.00 90.88 111 PHE A N 1
ATOM 877 C CA . PHE A 1 111 ? -11.337 5.153 -4.034 1.00 90.88 111 PHE A CA 1
ATOM 878 C C . PHE A 1 111 ? -11.505 6.666 -3.840 1.00 90.88 111 PHE A C 1
ATOM 880 O O . PHE A 1 111 ? -10.636 7.308 -3.261 1.00 90.88 111 PHE A O 1
ATOM 887 N N . VAL A 1 112 ? -12.627 7.251 -4.279 1.00 93.44 112 VAL A N 1
ATOM 888 C CA . VAL A 1 112 ? -12.937 8.671 -4.024 1.00 93.44 112 VAL A CA 1
ATOM 889 C C . VAL A 1 112 ? -13.124 8.928 -2.529 1.00 93.44 112 VAL A C 1
ATOM 891 O O . VAL A 1 112 ? -12.536 9.872 -2.004 1.00 93.44 112 VAL A O 1
ATOM 894 N N . LYS A 1 113 ? -13.885 8.077 -1.831 1.00 95.62 113 LYS A N 1
ATOM 895 C CA . LYS A 1 113 ? -14.127 8.191 -0.386 1.00 95.62 113 LYS A CA 1
ATOM 896 C C . LYS A 1 113 ? -12.829 8.164 0.424 1.00 95.62 113 LYS A C 1
ATOM 898 O O . LYS A 1 113 ? -12.665 8.978 1.319 1.00 95.62 113 LYS A O 1
ATOM 903 N N . TYR A 1 114 ? -11.904 7.265 0.111 1.00 96.88 114 TYR A N 1
ATOM 904 C CA . TYR A 1 114 ? -10.687 7.062 0.899 1.00 96.88 114 TYR A CA 1
ATOM 905 C C . TYR A 1 114 ? -9.491 7.888 0.418 1.00 96.88 114 TYR A C 1
ATOM 907 O O . TYR A 1 114 ? -8.439 7.843 1.037 1.00 96.88 114 TYR A O 1
ATOM 915 N N . ARG A 1 115 ? -9.644 8.691 -0.642 1.00 95.06 115 ARG A N 1
ATOM 916 C CA . ARG A 1 115 ? -8.554 9.500 -1.210 1.00 95.06 115 ARG A CA 1
ATOM 917 C C . ARG A 1 115 ? -7.977 10.542 -0.251 1.00 95.06 115 ARG A C 1
ATOM 919 O O . ARG A 1 115 ? -6.818 10.906 -0.384 1.00 95.06 115 ARG A O 1
ATOM 926 N N . TYR A 1 116 ? -8.796 11.077 0.649 1.00 96.94 116 TYR A N 1
ATOM 927 C CA . TYR A 1 116 ? -8.402 12.146 1.561 1.00 96.94 116 TYR A CA 1
ATOM 928 C C . TYR A 1 116 ? -9.041 11.923 2.925 1.00 96.94 116 TYR A C 1
ATOM 930 O O . TYR A 1 116 ? -10.210 11.555 3.002 1.00 96.94 116 TYR A O 1
ATOM 938 N N . TRP A 1 117 ? -8.321 12.239 4.004 1.00 97.06 117 TRP A N 1
ATOM 939 C CA . TRP A 1 117 ? -8.883 12.197 5.360 1.00 97.06 117 TRP A CA 1
ATOM 940 C C . TRP A 1 117 ? -10.160 13.035 5.500 1.00 97.06 117 TRP A C 1
ATOM 942 O O . TRP A 1 117 ? -11.087 12.620 6.183 1.00 97.06 117 TRP A O 1
ATOM 952 N N . ALA A 1 118 ? -10.231 14.177 4.809 1.00 97.19 118 ALA A N 1
ATOM 953 C CA . ALA A 1 118 ? -11.382 15.083 4.828 1.00 97.19 118 ALA A CA 1
ATOM 954 C C . ALA A 1 118 ? -12.663 14.492 4.207 1.00 97.19 118 ALA A C 1
ATOM 956 O O . ALA A 1 118 ? -13.740 15.049 4.390 1.00 97.19 118 ALA A O 1
ATOM 957 N N . ASN A 1 119 ? -12.558 13.376 3.479 1.00 97.50 119 ASN A N 1
ATOM 958 C CA . ASN A 1 119 ? -13.713 12.679 2.914 1.00 97.50 119 ASN A CA 1
ATOM 959 C C . ASN A 1 119 ? -14.359 11.704 3.918 1.00 97.50 119 ASN A C 1
ATOM 961 O O . ASN A 1 119 ? -15.395 11.109 3.616 1.00 97.50 119 ASN A O 1
ATOM 965 N N . LEU A 1 120 ? -13.752 11.517 5.0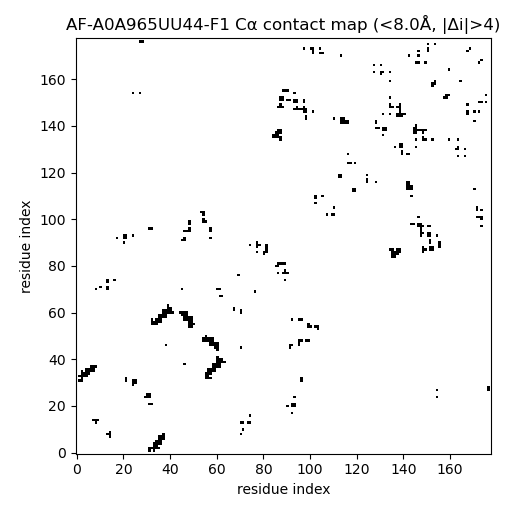94 1.00 97.19 120 LEU A N 1
ATOM 966 C CA . LEU A 1 120 ? -14.296 10.733 6.199 1.00 97.19 120 LEU A CA 1
ATOM 967 C C . LEU A 1 120 ? -14.908 11.665 7.261 1.00 97.19 120 LEU A C 1
ATOM 969 O O . LEU A 1 120 ? -14.457 12.802 7.405 1.00 97.19 120 LEU A O 1
ATOM 973 N N . PRO A 1 121 ? -15.895 11.193 8.047 1.00 97.69 121 PRO A N 1
ATOM 974 C CA . PRO A 1 121 ? -16.322 11.864 9.271 1.00 97.69 121 PRO A CA 1
ATOM 975 C C . PRO A 1 121 ? -15.129 12.279 10.140 1.00 97.69 121 PRO A C 1
ATOM 977 O O . PRO A 1 121 ? -14.221 11.478 10.367 1.00 97.69 121 PRO A O 1
ATOM 980 N N . THR A 1 122 ? -15.143 13.511 10.652 1.00 97.69 122 THR A N 1
ATOM 981 C CA . THR A 1 122 ? -14.009 14.129 11.363 1.00 97.69 122 THR A CA 1
ATOM 982 C C . THR A 1 122 ? -13.444 13.253 12.481 1.00 97.69 122 THR A C 1
ATOM 984 O O . THR A 1 122 ? -12.231 13.058 12.557 1.00 97.69 122 THR A O 1
ATOM 987 N N . ASP A 1 123 ? -14.306 12.668 13.315 1.00 97.56 123 ASP A N 1
ATOM 988 C CA . ASP A 1 123 ? -13.875 11.825 14.436 1.00 97.56 123 ASP A CA 1
ATOM 989 C C . ASP A 1 123 ? -13.211 10.529 13.956 1.00 97.56 123 ASP A C 1
ATOM 991 O O . ASP A 1 123 ? -12.177 10.114 14.486 1.00 97.56 123 ASP A O 1
ATOM 995 N N . GLN A 1 124 ? -13.759 9.925 12.896 1.00 97.19 124 GLN A N 1
ATOM 996 C CA . GLN A 1 124 ? -13.173 8.755 12.245 1.00 97.19 124 GLN A CA 1
ATOM 997 C C . GLN A 1 124 ? -11.803 9.103 11.649 1.00 97.19 124 GLN A C 1
ATOM 999 O O . GLN A 1 124 ? -10.824 8.403 11.909 1.00 97.19 124 GLN A O 1
ATOM 1004 N N . ALA A 1 125 ? -11.713 10.206 10.901 1.00 97.69 125 ALA A N 1
ATOM 1005 C CA . ALA A 1 125 ? -10.483 10.670 10.270 1.00 97.69 125 ALA A CA 1
ATOM 1006 C C . ALA A 1 125 ? -9.375 10.930 11.300 1.00 97.69 125 ALA A C 1
ATOM 1008 O O . ALA A 1 125 ? -8.257 10.441 11.144 1.00 97.69 125 ALA A O 1
ATOM 1009 N N . ASN A 1 126 ? -9.689 11.651 12.379 1.00 97.88 126 ASN A N 1
ATOM 1010 C CA . ASN A 1 126 ? -8.730 11.983 13.432 1.00 97.88 126 ASN A CA 1
ATOM 1011 C C . ASN A 1 126 ? -8.220 10.731 14.150 1.00 97.88 126 ASN A C 1
ATOM 1013 O O . ASN A 1 126 ? -7.010 10.578 14.341 1.00 97.88 126 ASN A O 1
ATOM 1017 N N . ARG A 1 127 ? -9.126 9.809 14.502 1.00 98.06 127 ARG A N 1
ATOM 1018 C CA . ARG A 1 127 ? -8.761 8.547 15.153 1.00 98.06 127 ARG A CA 1
ATOM 1019 C C . ARG A 1 127 ? -7.860 7.699 14.259 1.00 98.06 127 ARG A C 1
ATOM 1021 O O . ARG A 1 127 ? -6.793 7.276 14.702 1.00 98.06 127 ARG A O 1
ATOM 1028 N N . ILE A 1 128 ? -8.260 7.461 13.009 1.00 98.31 128 ILE A N 1
ATOM 1029 C CA . ILE A 1 128 ? -7.493 6.602 12.098 1.00 98.31 128 ILE A CA 1
ATOM 1030 C C . ILE A 1 128 ? -6.154 7.251 11.741 1.00 98.31 128 ILE A C 1
ATOM 1032 O O . ILE A 1 128 ? -5.135 6.571 11.768 1.00 98.31 128 ILE A O 1
ATOM 1036 N N . LYS A 1 129 ? -6.097 8.567 11.510 1.00 97.94 129 LYS A N 1
ATOM 1037 C CA . LYS A 1 129 ? -4.833 9.271 11.247 1.00 97.94 129 LYS A CA 1
ATOM 1038 C C . LYS A 1 129 ? -3.854 9.188 12.425 1.00 97.94 129 LYS A C 1
ATOM 1040 O O . LYS A 1 129 ? -2.647 9.043 12.219 1.00 97.94 129 LYS A O 1
ATOM 1045 N N . ALA A 1 130 ? -4.352 9.229 13.663 1.00 97.81 130 ALA A N 1
ATOM 1046 C CA . ALA A 1 130 ? -3.525 9.004 14.847 1.00 97.81 130 ALA A CA 1
ATOM 1047 C C . ALA A 1 130 ? -2.979 7.565 14.899 1.00 97.81 130 ALA A C 1
ATOM 1049 O O . ALA A 1 130 ? -1.814 7.366 15.240 1.00 97.81 130 ALA A O 1
ATOM 1050 N N . LEU A 1 131 ? -3.770 6.562 14.508 1.00 98.44 131 LEU A N 1
ATOM 1051 C CA . LEU A 1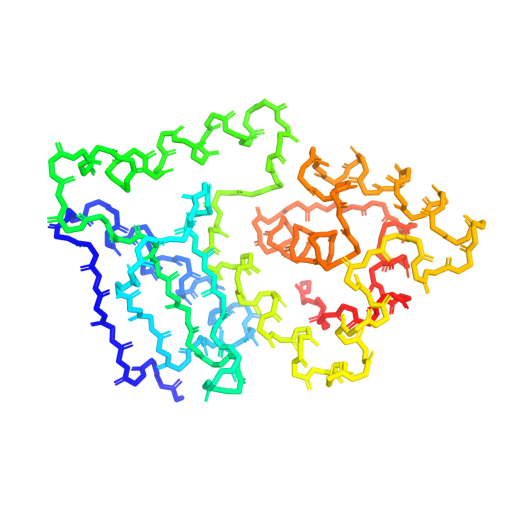 131 ? -3.298 5.178 14.374 1.00 98.44 131 LEU A CA 1
ATOM 1052 C C . LEU A 1 131 ? -2.290 5.024 13.228 1.00 98.44 131 LEU A C 1
ATOM 1054 O O . LEU A 1 131 ? -1.254 4.390 13.411 1.00 98.44 131 LEU A O 1
ATOM 1058 N N . ALA A 1 132 ? -2.530 5.675 12.092 1.00 98.00 132 ALA A N 1
ATOM 1059 C CA . ALA A 1 132 ? -1.644 5.661 10.936 1.00 98.00 132 ALA A CA 1
ATOM 1060 C C . ALA A 1 132 ? -0.237 6.173 11.268 1.00 98.00 132 ALA A C 1
ATOM 1062 O O . ALA A 1 132 ? 0.751 5.608 10.808 1.00 98.00 132 ALA A O 1
ATOM 1063 N N . SER A 1 133 ? -0.130 7.157 12.169 1.00 96.75 133 SER A N 1
ATOM 1064 C CA . SER A 1 133 ? 1.160 7.650 12.675 1.00 96.75 133 SER A CA 1
ATOM 1065 C C . SER A 1 133 ? 2.028 6.589 13.353 1.00 96.75 133 SER A C 1
ATOM 1067 O O . SER A 1 133 ? 3.247 6.741 13.401 1.00 96.75 133 SER A O 1
ATOM 1069 N N . LYS A 1 134 ? 1.406 5.519 13.862 1.00 97.81 134 LYS A N 1
ATOM 1070 C CA . LYS A 1 134 ? 2.080 4.380 14.493 1.00 97.81 134 LYS A CA 1
ATOM 1071 C C . LYS A 1 134 ? 2.485 3.309 13.476 1.00 97.81 134 LYS A C 1
ATOM 1073 O O . LYS A 1 134 ? 3.283 2.439 13.810 1.00 97.81 134 LYS A O 1
ATOM 1078 N N . VAL A 1 135 ? 1.943 3.358 12.256 1.00 97.88 135 VAL A N 1
ATOM 1079 C CA . VAL A 1 135 ? 2.315 2.457 11.156 1.00 97.88 135 VAL A CA 1
ATOM 1080 C C . VAL A 1 135 ? 3.557 2.985 10.448 1.00 97.88 135 VAL A C 1
ATOM 1082 O O . VAL A 1 135 ? 4.559 2.269 10.358 1.00 97.88 135 VAL A O 1
ATOM 1085 N N . SER A 1 136 ? 3.496 4.230 9.970 1.00 97.38 136 SER A N 1
ATOM 1086 C CA . SER A 1 136 ? 4.624 4.938 9.362 1.00 97.38 136 SER A CA 1
ATOM 1087 C C . SER A 1 136 ? 4.344 6.440 9.214 1.00 97.38 136 SER A C 1
ATOM 1089 O O . SER A 1 136 ? 3.228 6.926 9.410 1.00 97.38 136 SER A O 1
ATOM 1091 N N . GLY A 1 137 ? 5.379 7.204 8.860 1.00 94.88 137 GLY A N 1
ATOM 1092 C CA . GLY A 1 137 ? 5.252 8.601 8.460 1.00 94.88 137 GLY A CA 1
ATOM 1093 C C . GLY A 1 137 ? 4.316 8.775 7.265 1.00 94.88 137 GLY A C 1
ATOM 1094 O O . GLY A 1 137 ? 3.441 9.636 7.308 1.00 94.88 137 GLY A O 1
ATOM 1095 N N . TYR A 1 138 ? 4.476 7.921 6.256 1.00 93.69 138 TYR A N 1
ATOM 1096 C CA . TYR A 1 138 ? 3.763 7.966 4.984 1.00 93.69 138 TYR A CA 1
ATOM 1097 C C . TYR A 1 138 ? 2.300 7.531 5.106 1.00 93.69 138 TYR A C 1
ATOM 1099 O O . TYR A 1 138 ? 1.423 8.142 4.506 1.00 93.69 138 TYR A O 1
ATOM 1107 N N . ALA A 1 139 ? 2.003 6.580 5.994 1.00 97.62 139 ALA A N 1
ATOM 1108 C CA . ALA A 1 139 ? 0.636 6.156 6.291 1.00 97.62 139 ALA A CA 1
ATOM 1109 C C . ALA A 1 139 ? -0.281 7.314 6.746 1.00 97.62 139 ALA A C 1
ATOM 1111 O O . ALA A 1 139 ? -1.498 7.223 6.629 1.00 97.62 139 ALA A O 1
ATOM 1112 N N . LYS A 1 140 ? 0.274 8.412 7.282 1.00 96.81 140 LYS A N 1
ATOM 1113 C CA . LYS A 1 140 ? -0.504 9.582 7.728 1.00 96.81 140 LYS A CA 1
ATOM 1114 C C . LYS A 1 140 ? -0.981 10.487 6.598 1.00 96.81 140 LYS A C 1
ATOM 1116 O O . LYS A 1 140 ? -1.789 11.378 6.877 1.00 96.81 140 LYS A O 1
ATOM 1121 N N . GLU A 1 141 ? -0.449 10.342 5.390 1.00 95.81 141 GLU A N 1
ATOM 1122 C CA . GLU A 1 141 ? -0.736 11.267 4.292 1.00 95.81 141 GLU A CA 1
ATOM 1123 C C . GLU A 1 141 ? -2.212 11.179 3.889 1.00 95.81 141 GLU A C 1
ATOM 1125 O O . GLU A 1 141 ? -2.913 12.195 3.890 1.00 95.81 141 GLU A O 1
ATOM 1130 N N . ASP A 1 142 ? -2.731 9.964 3.698 1.00 97.62 142 ASP A N 1
ATOM 1131 C CA . ASP A 1 142 ? -4.140 9.712 3.392 1.00 97.62 142 ASP A CA 1
ATOM 1132 C C . ASP A 1 142 ? -4.581 8.268 3.751 1.00 97.62 142 ASP A C 1
ATOM 1134 O O . ASP A 1 142 ? -3.737 7.419 4.063 1.00 97.62 142 ASP A O 1
ATOM 1138 N N . PRO A 1 143 ? -5.901 7.971 3.758 1.00 98.38 143 PRO A N 1
ATOM 1139 C CA . PRO A 1 143 ? -6.399 6.637 4.093 1.00 98.38 143 PRO A CA 1
ATOM 1140 C C . PRO A 1 143 ? -5.934 5.515 3.155 1.00 98.38 143 PRO A C 1
ATOM 1142 O O . PRO A 1 143 ? -5.810 4.375 3.607 1.00 98.38 143 PRO A O 1
ATOM 1145 N N . LEU A 1 144 ? -5.696 5.795 1.868 1.00 97.69 144 LEU A N 1
ATOM 1146 C CA . LEU A 1 144 ? -5.214 4.778 0.929 1.00 97.69 144 LEU A CA 1
ATOM 1147 C C . LEU A 1 144 ? -3.785 4.375 1.293 1.00 97.69 144 LEU A C 1
ATOM 1149 O O . LEU A 1 144 ? -3.485 3.182 1.340 1.00 97.69 144 LEU A O 1
ATOM 1153 N N . GLU A 1 145 ? -2.932 5.352 1.608 1.00 97.81 145 GLU A N 1
ATOM 1154 C CA . GLU A 1 145 ? -1.553 5.096 2.028 1.00 97.81 145 GLU A CA 1
ATOM 1155 C C . GLU A 1 145 ? -1.485 4.361 3.363 1.00 97.81 145 GLU A C 1
ATOM 1157 O O . GLU A 1 145 ? -0.676 3.449 3.519 1.00 97.81 145 GLU A O 1
ATOM 1162 N N . PHE A 1 146 ? -2.377 4.665 4.311 1.00 98.62 146 PHE A N 1
ATOM 1163 C CA . PHE A 1 146 ? -2.481 3.878 5.540 1.00 98.62 146 PHE A CA 1
ATOM 1164 C C . PHE A 1 146 ? -2.734 2.390 5.259 1.00 98.62 146 PHE A C 1
ATOM 1166 O O . PHE A 1 146 ? -2.068 1.530 5.846 1.00 98.62 146 PHE A O 1
ATOM 1173 N N . VAL A 1 147 ? -3.665 2.072 4.354 1.00 98.62 147 VAL A N 1
ATOM 1174 C CA . VAL A 1 147 ? -3.965 0.684 3.975 1.00 98.62 147 VAL A CA 1
ATOM 1175 C C . VAL A 1 147 ? -2.758 0.034 3.289 1.00 98.62 147 VAL A C 1
ATOM 1177 O O . VAL A 1 147 ? -2.345 -1.056 3.687 1.00 98.62 147 VAL A O 1
ATOM 1180 N N . ALA A 1 148 ? -2.148 0.690 2.303 1.00 98.19 148 ALA A N 1
ATOM 1181 C CA . ALA A 1 148 ? -0.999 0.134 1.588 1.00 98.19 148 ALA A CA 1
ATOM 1182 C C . ALA A 1 148 ? 0.218 -0.093 2.500 1.00 98.19 148 ALA A C 1
ATOM 1184 O O . ALA A 1 148 ? 0.829 -1.162 2.462 1.00 98.19 148 ALA A O 1
ATOM 1185 N N . GLU A 1 149 ? 0.522 0.855 3.385 1.00 98.38 149 GLU A N 1
ATOM 1186 C CA . GLU A 1 149 ? 1.616 0.748 4.352 1.00 98.38 149 GLU A CA 1
ATOM 1187 C C . GLU A 1 149 ? 1.361 -0.342 5.398 1.00 98.38 149 GLU A C 1
ATOM 1189 O O . GLU A 1 149 ? 2.255 -1.121 5.730 1.00 98.38 149 GLU A O 1
ATOM 1194 N N . THR A 1 150 ? 0.130 -0.463 5.896 1.00 98.50 150 THR A N 1
ATOM 1195 C CA . THR A 1 150 ? -0.218 -1.522 6.857 1.00 98.50 150 THR A CA 1
ATOM 1196 C C . THR A 1 150 ? -0.086 -2.900 6.215 1.00 98.50 150 THR A C 1
ATOM 1198 O O . THR A 1 150 ? 0.469 -3.818 6.824 1.00 98.50 150 THR A O 1
ATOM 1201 N N . PHE A 1 151 ? -0.536 -3.038 4.964 1.00 98.31 151 PHE A N 1
ATOM 1202 C CA . PHE A 1 151 ? -0.391 -4.262 4.182 1.00 98.31 151 PHE A CA 1
ATOM 1203 C C . PHE A 1 151 ? 1.084 -4.617 3.955 1.00 98.31 151 PHE A C 1
ATOM 1205 O O . PHE A 1 151 ? 1.508 -5.730 4.271 1.00 98.31 151 PHE A O 1
ATOM 1212 N N . ALA A 1 152 ? 1.879 -3.669 3.453 1.00 96.81 152 ALA A N 1
ATOM 1213 C CA . ALA A 1 152 ? 3.285 -3.891 3.139 1.00 96.81 152 ALA A CA 1
ATOM 1214 C C . ALA A 1 152 ? 4.106 -4.208 4.396 1.00 96.81 152 ALA A C 1
ATOM 1216 O O . ALA A 1 152 ? 4.884 -5.160 4.399 1.00 96.81 152 ALA A O 1
ATOM 1217 N N . GLY A 1 153 ? 3.880 -3.476 5.490 1.00 96.75 153 GLY A N 1
ATOM 1218 C CA . GLY A 1 153 ? 4.508 -3.750 6.778 1.00 96.75 153 GLY A CA 1
ATOM 1219 C C . GLY A 1 153 ? 4.125 -5.116 7.345 1.00 96.75 153 GLY A C 1
ATOM 1220 O O . GLY A 1 153 ? 5.003 -5.855 7.788 1.00 96.75 153 GLY A O 1
ATOM 1221 N N . HIS A 1 154 ? 2.843 -5.496 7.292 1.00 96.88 154 HIS A N 1
ATOM 1222 C CA . HIS A 1 154 ? 2.397 -6.821 7.734 1.00 96.88 154 HIS A CA 1
ATOM 1223 C C . HIS A 1 154 ? 3.052 -7.942 6.916 1.00 96.88 154 HIS A C 1
ATOM 1225 O O . HIS A 1 154 ? 3.523 -8.936 7.484 1.00 96.88 154 HIS A O 1
ATOM 1231 N N . LEU A 1 155 ? 3.118 -7.765 5.592 1.00 94.44 155 LEU A N 1
ATOM 1232 C CA . LEU A 1 155 ? 3.807 -8.684 4.697 1.00 94.44 155 LEU A CA 1
ATOM 1233 C C . LEU A 1 155 ? 5.293 -8.772 5.047 1.00 94.44 155 LEU A C 1
ATOM 1235 O O . LEU A 1 155 ? 5.820 -9.875 5.104 1.00 94.44 155 LEU A O 1
ATOM 1239 N N . ASP A 1 156 ? 5.955 -7.662 5.361 1.00 92.31 156 ASP A N 1
ATOM 1240 C CA . ASP A 1 156 ? 7.364 -7.616 5.789 1.00 92.31 156 ASP A CA 1
ATOM 1241 C C . ASP A 1 156 ? 7.591 -8.132 7.228 1.00 92.31 156 ASP A C 1
ATOM 1243 O O . ASP A 1 156 ? 8.666 -7.986 7.802 1.00 92.31 156 ASP A O 1
ATOM 1247 N N . GLY A 1 157 ? 6.573 -8.753 7.836 1.00 93.56 157 GLY A N 1
ATOM 1248 C CA . GLY A 1 157 ? 6.660 -9.398 9.145 1.00 93.56 157 GLY A CA 1
ATOM 1249 C C . GLY A 1 157 ? 6.327 -8.491 10.327 1.00 93.56 157 GLY A C 1
ATOM 1250 O O . GLY A 1 157 ? 6.295 -8.973 11.460 1.00 93.56 157 GLY A O 1
ATOM 1251 N N . LYS A 1 158 ? 6.012 -7.206 10.108 1.00 95.19 158 LYS A N 1
ATOM 1252 C CA . LYS A 1 158 ? 5.535 -6.341 11.194 1.00 95.19 158 LYS A CA 1
ATOM 1253 C C . LYS A 1 158 ? 4.199 -6.844 11.725 1.00 95.19 158 LYS A C 1
ATOM 1255 O O . LYS A 1 158 ? 3.364 -7.399 11.004 1.00 95.19 158 LYS A O 1
ATOM 1260 N N . ARG A 1 159 ? 3.988 -6.635 13.018 1.00 96.38 159 ARG A N 1
ATOM 1261 C CA . ARG A 1 159 ? 2.712 -6.881 13.682 1.00 96.38 159 ARG A CA 1
ATOM 1262 C C . ARG A 1 159 ? 2.271 -5.595 14.350 1.00 96.38 159 ARG A C 1
ATOM 1264 O O . ARG A 1 159 ? 3.072 -4.918 14.990 1.00 96.38 159 ARG A O 1
ATOM 1271 N N . TYR A 1 160 ? 1.011 -5.254 14.136 1.00 97.38 160 TYR A N 1
ATOM 1272 C CA . TYR A 1 160 ? 0.404 -4.034 14.642 1.00 97.38 160 TYR A CA 1
ATOM 1273 C C . TYR A 1 160 ? -0.585 -4.364 15.756 1.00 97.38 160 TYR A C 1
ATOM 1275 O O . TYR A 1 160 ? -0.972 -5.520 15.937 1.00 97.38 160 TYR A O 1
ATOM 1283 N N . SER A 1 161 ? -0.967 -3.348 16.527 1.00 98.12 161 SER A N 1
ATOM 1284 C CA . SER A 1 161 ? -1.985 -3.515 17.559 1.00 98.12 161 SER A CA 1
ATOM 1285 C C . SER A 1 161 ? -3.346 -3.825 16.933 1.00 98.12 161 SER A C 1
ATOM 1287 O O . SER A 1 161 ? -3.582 -3.550 15.752 1.00 98.12 161 SER A O 1
ATOM 1289 N N . LYS A 1 162 ? -4.260 -4.380 17.736 1.00 98.00 162 LYS A N 1
ATOM 1290 C CA . LYS A 1 162 ? -5.608 -4.724 17.274 1.00 98.00 162 LYS A CA 1
ATOM 1291 C C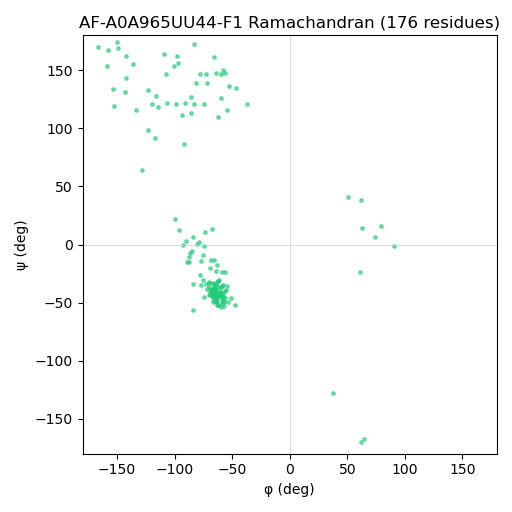 . LYS A 1 162 ? -6.322 -3.508 16.679 1.00 98.00 162 LYS A C 1
ATOM 1293 O O . LYS A 1 162 ? -6.942 -3.630 15.637 1.00 98.00 162 LYS A O 1
ATOM 1298 N N . GLU A 1 163 ? -6.165 -2.330 17.274 1.00 98.44 163 GLU A N 1
ATOM 1299 C CA . GLU A 1 163 ? -6.820 -1.098 16.825 1.00 98.44 163 GLU A CA 1
ATOM 1300 C C . GLU A 1 163 ? -6.365 -0.664 15.426 1.00 98.44 163 GLU A C 1
ATOM 1302 O O . GLU A 1 163 ? -7.155 -0.095 14.677 1.00 98.44 163 GLU A O 1
ATOM 1307 N N . ILE A 1 164 ? -5.103 -0.925 15.061 1.00 98.62 164 ILE A N 1
ATOM 1308 C CA . ILE A 1 164 ? -4.596 -0.650 13.710 1.00 98.62 164 ILE A CA 1
ATOM 1309 C C . ILE A 1 164 ? -5.229 -1.618 12.710 1.00 98.62 164 ILE A C 1
ATOM 1311 O O . ILE A 1 164 ? -5.651 -1.179 11.645 1.00 98.62 164 ILE A O 1
ATOM 1315 N N . TYR A 1 165 ? -5.326 -2.907 13.050 1.00 98.56 165 TYR A N 1
ATOM 1316 C CA . TYR A 1 165 ? -5.990 -3.882 12.183 1.00 98.56 165 TYR A CA 1
ATOM 1317 C C . TYR A 1 165 ? -7.499 -3.630 12.072 1.00 98.56 165 TYR A C 1
ATOM 1319 O O . TYR A 1 165 ? -8.033 -3.674 10.972 1.00 98.56 165 TYR A O 1
ATOM 1327 N N . ASP A 1 166 ? -8.164 -3.239 13.158 1.00 98.44 166 ASP A N 1
ATOM 1328 C CA . ASP A 1 166 ? -9.574 -2.848 13.122 1.00 98.44 166 ASP A CA 1
ATOM 1329 C C . ASP A 1 166 ? -9.780 -1.618 12.215 1.00 98.44 166 ASP A C 1
ATOM 1331 O O . ASP A 1 166 ? -10.699 -1.592 11.400 1.00 98.44 166 ASP A O 1
ATOM 1335 N N . ALA A 1 167 ? -8.904 -0.607 12.305 1.00 98.50 167 ALA A N 1
ATOM 1336 C CA . ALA A 1 167 ? -8.955 0.567 11.430 1.00 98.50 167 ALA A CA 1
ATOM 1337 C C . ALA A 1 167 ? -8.641 0.228 9.961 1.00 98.50 167 ALA A C 1
ATOM 1339 O O . ALA A 1 167 ? -9.200 0.834 9.049 1.00 98.50 167 ALA A O 1
ATOM 1340 N N . TYR A 1 168 ? -7.749 -0.732 9.724 1.00 98.56 168 TYR A N 1
ATOM 1341 C CA . TYR A 1 168 ? -7.445 -1.257 8.396 1.00 98.56 168 TYR A CA 1
ATOM 1342 C C . TYR A 1 168 ? -8.665 -1.943 7.769 1.00 98.56 168 TYR A C 1
ATOM 1344 O O . TYR A 1 168 ? -9.017 -1.648 6.625 1.00 98.56 168 TYR A O 1
ATOM 1352 N N . ASP A 1 169 ? -9.350 -2.791 8.536 1.00 98.12 169 ASP A N 1
ATOM 1353 C CA . ASP A 1 169 ? -10.564 -3.484 8.101 1.00 98.12 169 ASP A CA 1
ATOM 1354 C C . ASP A 1 169 ? -11.728 -2.502 7.879 1.00 98.12 169 ASP A C 1
ATOM 1356 O O . ASP A 1 169 ? -12.473 -2.617 6.906 1.00 98.12 169 ASP A O 1
ATOM 1360 N N . GLU A 1 170 ? -11.854 -1.474 8.721 1.00 97.56 170 GLU A N 1
ATOM 1361 C CA . GLU A 1 170 ? -12.847 -0.398 8.582 1.00 97.56 170 GLU A CA 1
ATOM 1362 C C . GLU A 1 170 ? -12.666 0.424 7.295 1.00 97.56 170 GLU A C 1
ATOM 1364 O O . GLU A 1 170 ? -13.635 0.906 6.691 1.00 97.56 170 GLU A O 1
ATOM 1369 N N . LEU A 1 171 ? -11.420 0.557 6.841 1.00 97.75 171 LEU A N 1
ATOM 1370 C CA . LEU A 1 171 ? -11.085 1.149 5.550 1.00 97.75 171 LEU A CA 1
ATOM 1371 C C . LEU A 1 171 ? -11.163 0.150 4.391 1.00 97.75 171 LEU A C 1
ATOM 1373 O O . LEU A 1 171 ? -10.862 0.533 3.269 1.00 97.75 171 LEU A O 1
ATOM 1377 N N . GLN A 1 172 ? -11.641 -1.075 4.629 1.00 97.88 172 GLN A N 1
ATOM 1378 C CA . GLN A 1 172 ? -11.780 -2.145 3.635 1.00 97.88 172 GLN A CA 1
ATOM 1379 C C . GLN A 1 172 ? -10.441 -2.587 3.031 1.00 97.88 172 GLN A C 1
ATOM 1381 O O . GLN A 1 172 ? -10.342 -2.903 1.841 1.00 97.88 172 GLN A O 1
ATOM 1386 N N . GLY A 1 173 ? -9.403 -2.627 3.867 1.00 97.38 173 GLY A N 1
ATOM 1387 C CA . GLY A 1 173 ? -8.101 -3.136 3.477 1.00 97.38 173 GLY A CA 1
ATOM 1388 C C . GLY A 1 173 ? -8.147 -4.596 2.980 1.00 97.38 173 GLY A C 1
ATOM 1389 O O . GLY A 1 173 ? -8.997 -5.386 3.401 1.00 97.38 173 GLY A O 1
ATOM 1390 N N . PRO A 1 174 ? -7.246 -4.989 2.061 1.00 95.94 174 PRO A N 1
ATOM 1391 C CA . PRO A 1 174 ? -7.113 -6.376 1.616 1.00 95.94 174 PRO A CA 1
ATOM 1392 C C . PRO A 1 174 ? -6.950 -7.380 2.766 1.00 95.94 174 PRO A C 1
ATOM 1394 O O . PRO A 1 174 ? -6.141 -7.186 3.661 1.00 95.94 174 PRO A O 1
ATOM 1397 N N . LYS A 1 175 ? -7.639 -8.526 2.716 1.00 95.50 175 LYS A N 1
ATOM 1398 C CA . LYS A 1 175 ? -7.535 -9.538 3.782 1.00 95.50 175 LYS A CA 1
ATOM 1399 C C . LYS A 1 175 ? -6.078 -9.953 4.040 1.00 95.50 175 LYS A C 1
ATOM 1401 O O . LYS A 1 175 ? -5.456 -10.584 3.183 1.00 95.50 175 LYS A O 1
ATOM 1406 N N . LEU A 1 176 ? -5.582 -9.653 5.241 1.00 95.06 176 LEU A N 1
ATOM 1407 C CA . LEU A 1 176 ? -4.254 -10.053 5.702 1.00 95.06 176 LEU A CA 1
ATOM 1408 C C . LEU A 1 176 ? -4.210 -11.559 6.010 1.00 95.06 176 LEU A C 1
ATOM 1410 O O . LEU A 1 176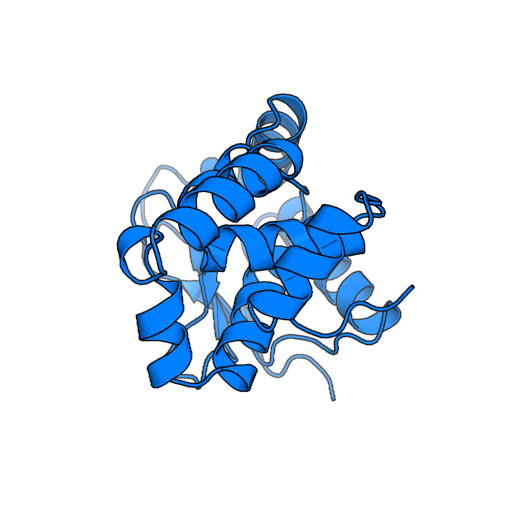 ? -5.196 -12.165 6.438 1.00 95.06 176 LEU A O 1
ATOM 1414 N N . LYS A 1 177 ? -3.054 -12.169 5.763 1.00 90.94 177 LYS A N 1
ATOM 1415 C CA . LYS A 1 177 ? -2.754 -13.595 5.926 1.00 90.94 177 LYS A CA 1
ATOM 1416 C C . LYS A 1 177 ? -1.627 -13.746 6.942 1.00 90.94 177 LYS A C 1
ATOM 1418 O O . LYS A 1 177 ? -0.548 -13.195 6.731 1.00 90.94 177 LYS A O 1
ATOM 1423 N N . PHE A 1 178 ? -1.913 -14.481 8.013 1.00 75.25 178 PHE A N 1
ATOM 1424 C CA . PHE A 1 178 ? -1.031 -14.698 9.160 1.00 75.25 178 PHE A CA 1
ATOM 1425 C C . PHE A 1 178 ? -0.259 -16.008 9.051 1.00 75.25 178 PHE A C 1
ATOM 1427 O O . PHE A 1 178 ? -0.839 -16.982 8.520 1.00 75.25 178 PHE A O 1
#

pLDDT: mean 86.98, std 13.57, range [40.94, 98.62]